Protein AF-A0AA47GUE9-F1 (afdb_monomer)

pLDDT: mean 75.95, std 19.37, range [30.67, 97.81]

Foldseek 3Di:
DFKKKKQWFPAPADPDDQDDVVNVQVLCVVVVWAPWDDDDSRSIIITDDPDDPVVSQVSSQVSCCPVVVDRTGIAMDTLVRLVVVVVPQPCPVPDLQQKFKAFANAFDPDPQWDADPQWDWDGDGGMIIIGRNVGQQPDATQHDPVSGPDDPCPPGDPGSNRRCSRGPRPSPSVVVSVD

Solvent-accessible surface area (backbone atoms only — not comparable to full-atom values): 10768 Å² total; per-residue (Å²): 115,47,50,36,35,39,39,34,41,56,42,64,33,95,82,52,73,82,72,50,57,65,60,55,46,53,52,40,46,75,72,68,40,37,82,68,44,68,48,79,77,52,55,30,35,36,31,33,39,82,69,54,71,69,58,52,39,50,53,51,36,50,49,32,33,75,78,67,73,42,82,50,60,60,32,73,37,40,56,68,54,52,48,48,55,60,76,65,43,90,60,76,89,50,66,65,90,29,50,42,48,46,80,47,87,54,70,70,83,74,87,66,77,74,69,53,100,51,34,50,71,47,79,56,63,36,35,37,41,36,39,24,78,74,32,62,75,68,42,81,78,72,78,61,72,83,82,51,90,74,89,85,61,85,75,67,84,89,56,47,83,77,58,63,66,37,53,63,56,64,83,54,58,67,65,67,69,74,109

Sequence (179 aa):
MTRYIALLRAVNVGGTGKLSMKTLSDLCIELGLENVRTYIQSGNIVFDSNLAETAIRRALEEALADKLEIKTEVVLRTAKELKAVLDANPFSTSKLSGVGVFFQTSPINDRLFHPSSTEEIRMGEREVYIHFKAGMASSKLKLPTRMWNHAQYEHGFKSCKHGWGILNLVLFPQRLLSW

Radius of gyration: 16.13 Å; Cα contacts (8 Å, |Δi|>4): 267; chains: 1; bounding box: 35×37×43 Å

Mean predicte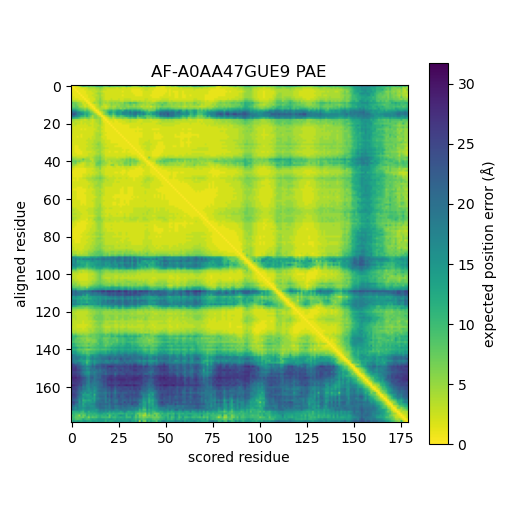d aligned error: 8.71 Å

Structure (mmCIF, N/CA/C/O backbone):
data_AF-A0AA47GUE9-F1
#
_entry.id   AF-A0AA47GUE9-F1
#
loop_
_atom_site.group_PDB
_atom_site.id
_atom_site.type_symbol
_atom_site.label_atom_id
_atom_site.label_alt_id
_atom_site.label_comp_id
_atom_site.label_asym_id
_atom_site.label_entity_id
_atom_site.label_seq_id
_atom_site.pdbx_PDB_ins_code
_atom_site.Cartn_x
_atom_site.Cartn_y
_atom_site.Cartn_z
_atom_site.occupancy
_atom_site.B_iso_or_equiv
_atom_site.auth_seq_id
_atom_site.auth_comp_id
_atom_site.auth_asym_id
_atom_site.auth_atom_id
_atom_site.pdbx_PDB_model_num
ATOM 1 N N . MET A 1 1 ? -14.185 -12.193 7.679 1.00 86.81 1 MET A N 1
ATOM 2 C CA . MET A 1 1 ? -13.182 -11.113 7.665 1.00 86.81 1 MET A CA 1
ATOM 3 C C . MET A 1 1 ? -12.319 -11.229 6.435 1.00 86.81 1 MET A C 1
ATOM 5 O O . MET A 1 1 ? -11.954 -12.334 6.050 1.00 86.81 1 MET A O 1
ATOM 9 N N . THR A 1 2 ? -12.034 -10.093 5.816 1.00 96.56 2 THR A N 1
ATOM 10 C CA . THR A 1 2 ? -11.166 -9.992 4.647 1.00 96.56 2 THR A CA 1
ATOM 11 C C . THR A 1 2 ? -9.776 -9.583 5.109 1.00 96.56 2 THR A C 1
ATOM 13 O O . THR A 1 2 ? -9.645 -8.647 5.898 1.00 96.56 2 THR A O 1
ATOM 16 N N . ARG A 1 3 ? -8.746 -10.267 4.601 1.00 96.44 3 ARG A N 1
ATOM 17 C CA . ARG A 1 3 ? -7.354 -9.868 4.807 1.00 96.44 3 ARG A CA 1
ATOM 18 C C . ARG A 1 3 ? -6.974 -8.766 3.837 1.00 96.44 3 ARG A C 1
ATOM 20 O O . ARG A 1 3 ? -7.013 -8.980 2.620 1.00 96.44 3 ARG A O 1
ATOM 27 N N . TYR A 1 4 ? -6.573 -7.628 4.380 1.00 96.31 4 TYR A N 1
ATOM 28 C CA . TYR A 1 4 ? -6.136 -6.459 3.637 1.00 96.31 4 TYR A CA 1
ATOM 29 C C . TYR A 1 4 ? -4.646 -6.202 3.824 1.00 96.31 4 TYR A C 1
ATOM 31 O O . TYR A 1 4 ? -4.043 -6.527 4.846 1.00 96.31 4 TYR A O 1
ATOM 39 N N . ILE A 1 5 ? -4.077 -5.577 2.803 1.00 94.06 5 ILE A N 1
ATOM 40 C CA . ILE A 1 5 ? -2.751 -4.999 2.778 1.00 94.06 5 ILE A CA 1
ATOM 41 C C . ILE A 1 5 ? -2.936 -3.502 2.528 1.00 94.06 5 ILE A C 1
ATOM 43 O O . ILE A 1 5 ? -3.412 -3.115 1.458 1.00 94.06 5 ILE A O 1
ATOM 47 N N . ALA A 1 6 ? -2.571 -2.673 3.504 1.00 93.06 6 ALA A N 1
ATOM 48 C CA . ALA A 1 6 ? -2.453 -1.227 3.345 1.00 93.06 6 ALA A CA 1
ATOM 49 C C . ALA A 1 6 ? -1.023 -0.858 2.963 1.00 93.06 6 ALA A C 1
ATOM 51 O O . ALA A 1 6 ? -0.061 -1.263 3.618 1.00 93.06 6 ALA A O 1
ATOM 52 N N . LEU A 1 7 ? -0.908 -0.074 1.900 1.00 88.75 7 LEU A N 1
ATOM 53 C CA . LEU A 1 7 ? 0.339 0.400 1.328 1.00 88.75 7 LEU A CA 1
ATOM 54 C C . LEU A 1 7 ? 0.358 1.933 1.431 1.00 88.75 7 LEU A C 1
ATOM 56 O O . LEU A 1 7 ? -0.239 2.625 0.597 1.00 88.75 7 LEU A O 1
ATOM 60 N N . LEU A 1 8 ? 1.000 2.467 2.471 1.00 86.31 8 LEU A N 1
ATOM 61 C CA . LEU A 1 8 ? 1.106 3.912 2.696 1.00 86.31 8 LEU A CA 1
ATOM 62 C C . LEU A 1 8 ? 2.136 4.518 1.736 1.00 86.31 8 LEU A C 1
ATOM 64 O O . LEU A 1 8 ? 3.266 4.040 1.642 1.00 86.31 8 LEU A O 1
ATOM 68 N N . ARG A 1 9 ? 1.779 5.592 1.029 1.00 78.88 9 ARG A N 1
ATOM 69 C CA . ARG A 1 9 ? 2.734 6.266 0.136 1.00 78.88 9 ARG A CA 1
ATOM 70 C C . ARG A 1 9 ? 3.720 7.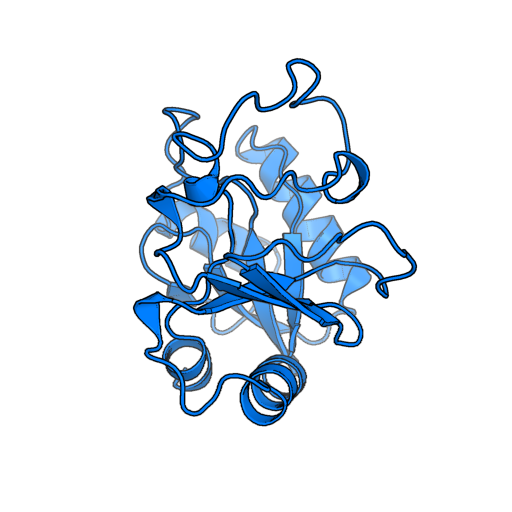141 0.910 1.00 78.88 9 ARG A C 1
ATOM 72 O O . ARG A 1 9 ? 3.364 7.755 1.907 1.00 78.88 9 ARG A O 1
ATOM 79 N N . ALA A 1 10 ? 4.946 7.266 0.403 1.00 72.88 10 ALA A N 1
ATOM 80 C CA . ALA A 1 10 ? 5.907 8.285 0.854 1.00 72.88 10 ALA A CA 1
ATOM 81 C C . ALA A 1 10 ? 6.192 8.322 2.373 1.00 72.88 10 ALA A C 1
ATOM 83 O O . ALA A 1 10 ? 6.506 9.380 2.912 1.00 72.88 10 ALA A O 1
ATOM 84 N N . VAL A 1 11 ? 6.095 7.198 3.085 1.00 73.06 11 VAL A N 1
ATOM 85 C CA . VAL A 1 11 ? 6.398 7.155 4.523 1.00 73.06 11 VAL A CA 1
ATOM 86 C C . VAL A 1 11 ? 7.876 6.838 4.744 1.00 73.06 11 VAL A C 1
ATOM 88 O O . VAL A 1 11 ? 8.422 5.956 4.088 1.00 73.06 11 VAL A O 1
ATOM 91 N N . ASN A 1 12 ? 8.511 7.515 5.710 1.00 73.94 12 ASN A N 1
ATOM 92 C CA . ASN A 1 12 ? 9.916 7.309 6.098 1.00 73.94 12 ASN A CA 1
ATOM 93 C C . ASN A 1 12 ? 10.933 7.549 4.962 1.00 73.94 12 ASN A C 1
ATOM 95 O O . ASN A 1 12 ? 11.973 6.893 4.891 1.00 73.94 12 ASN A O 1
ATOM 99 N N . VAL A 1 13 ? 10.652 8.509 4.077 1.00 69.00 13 VAL A N 1
ATOM 100 C CA . VAL A 1 13 ? 11.508 8.873 2.934 1.00 69.00 13 VAL A CA 1
ATOM 101 C C . VAL A 1 13 ? 11.952 10.326 3.051 1.00 69.00 13 VAL A C 1
ATOM 103 O O . VAL A 1 13 ? 11.220 11.162 3.558 1.00 69.00 13 VAL A O 1
ATOM 106 N N . GLY A 1 14 ? 13.161 10.660 2.599 1.00 61.03 14 GLY A N 1
ATOM 107 C CA . GLY A 1 14 ? 13.572 12.063 2.431 1.00 61.03 14 GLY A CA 1
ATOM 108 C C . GLY A 1 14 ? 13.607 12.940 3.695 1.00 61.03 14 GLY A C 1
ATOM 109 O O . GLY A 1 14 ? 13.627 14.157 3.565 1.00 61.03 14 GLY A O 1
ATOM 110 N N . GLY A 1 15 ? 13.621 12.363 4.901 1.00 57.56 15 GLY A N 1
ATOM 111 C CA . GLY A 1 15 ? 13.705 13.125 6.155 1.00 57.56 15 GLY A CA 1
ATOM 112 C C . GLY A 1 15 ? 12.388 13.746 6.634 1.00 57.56 15 GLY A C 1
ATOM 113 O O . GLY A 1 15 ? 12.390 14.423 7.660 1.00 57.56 15 GLY A O 1
ATOM 114 N N . THR A 1 16 ? 11.260 13.495 5.959 1.00 55.06 16 THR A N 1
ATOM 115 C CA . THR A 1 16 ? 9.935 13.716 6.559 1.00 55.06 16 THR A CA 1
ATOM 116 C C . THR A 1 16 ? 9.792 12.797 7.772 1.00 55.06 16 THR A C 1
ATOM 118 O O . THR A 1 16 ? 10.271 11.664 7.720 1.00 55.06 16 THR A O 1
ATOM 121 N N . GLY A 1 17 ? 9.200 13.297 8.860 1.00 62.84 17 GLY A N 1
ATOM 122 C CA . GLY A 1 17 ? 9.194 12.690 10.198 1.00 62.84 17 GLY A CA 1
ATOM 123 C C . GLY A 1 17 ? 9.094 11.158 10.256 1.00 62.84 17 GLY A C 1
ATOM 124 O O . GLY A 1 17 ? 8.444 10.505 9.441 1.00 62.84 17 GLY A O 1
ATOM 125 N N . LYS A 1 18 ? 9.767 10.568 11.249 1.00 74.75 18 LYS A N 1
ATOM 126 C CA . LYS A 1 18 ? 9.893 9.113 11.384 1.00 74.75 18 LYS A CA 1
ATOM 127 C C . LYS A 1 18 ? 8.601 8.501 11.932 1.00 74.75 18 LYS A C 1
ATOM 129 O O . LYS A 1 18 ? 8.328 8.607 13.126 1.00 74.75 18 LYS A O 1
ATOM 134 N N . LEU A 1 19 ? 7.859 7.782 11.091 1.00 85.56 19 LEU A N 1
ATOM 135 C CA . LEU A 1 19 ? 6.756 6.930 11.526 1.00 85.56 19 LEU A CA 1
ATOM 136 C C . LEU A 1 19 ? 7.310 5.626 12.099 1.00 85.56 19 LEU A C 1
ATOM 138 O O . LEU A 1 19 ? 7.869 4.789 11.379 1.00 85.56 19 LEU A O 1
ATOM 142 N N . SER A 1 20 ? 7.132 5.437 13.405 1.00 90.38 20 SER A N 1
ATOM 143 C CA . SER A 1 20 ? 7.443 4.166 14.049 1.00 90.38 20 SER A CA 1
ATO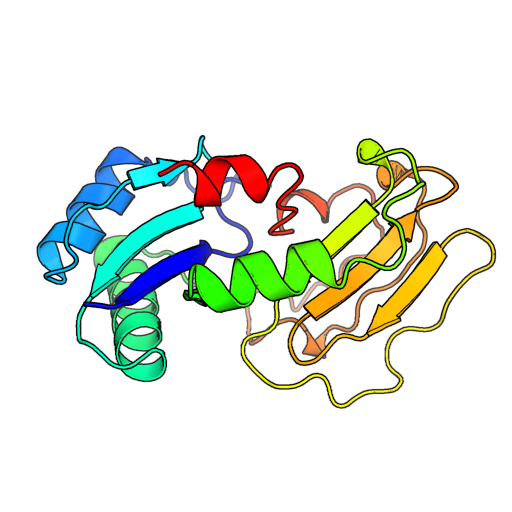M 144 C C . SER A 1 20 ? 6.388 3.115 13.682 1.00 90.38 20 SER A C 1
ATOM 146 O O . SER A 1 20 ? 5.188 3.387 13.680 1.00 90.38 20 SER A O 1
ATOM 148 N N . MET A 1 21 ? 6.825 1.890 13.387 1.00 89.44 21 MET A N 1
ATOM 149 C CA . MET A 1 21 ? 5.904 0.798 13.052 1.00 89.44 21 MET A CA 1
ATOM 150 C C . MET A 1 21 ? 5.059 0.353 14.245 1.00 89.44 21 MET A C 1
ATOM 152 O O . MET A 1 21 ? 3.936 -0.098 14.054 1.00 89.44 21 MET A O 1
ATOM 156 N N . LYS A 1 22 ? 5.563 0.536 15.474 1.00 93.06 22 LYS A N 1
ATOM 157 C CA . LYS A 1 22 ? 4.771 0.310 16.684 1.00 93.06 22 LYS A CA 1
ATOM 158 C C . LYS A 1 22 ? 3.596 1.286 16.738 1.00 93.06 22 LYS A C 1
ATOM 160 O O . LYS A 1 22 ? 2.465 0.848 16.860 1.00 93.06 22 LYS A O 1
ATOM 165 N N . THR A 1 23 ? 3.863 2.580 16.557 1.00 93.75 23 THR A N 1
ATOM 166 C CA . THR A 1 23 ? 2.827 3.624 16.517 1.00 93.75 23 THR A CA 1
ATOM 167 C C . THR A 1 23 ? 1.798 3.343 15.425 1.00 93.75 23 THR A C 1
ATOM 169 O O . THR A 1 23 ? 0.604 3.450 15.668 1.00 93.75 23 THR A O 1
ATOM 172 N N . LEU A 1 24 ? 2.251 2.931 14.237 1.00 93.81 24 LEU A N 1
ATOM 173 C CA . LEU A 1 24 ? 1.356 2.558 13.142 1.00 93.81 24 LEU A CA 1
ATOM 174 C C . LEU A 1 24 ? 0.491 1.332 13.480 1.00 93.81 24 LEU A C 1
ATOM 176 O O . LEU A 1 24 ? -0.694 1.304 13.155 1.00 93.81 24 LEU A O 1
ATOM 180 N N . SER A 1 25 ? 1.070 0.328 14.140 1.00 94.94 25 SER A N 1
ATOM 181 C CA . SER A 1 25 ? 0.339 -0.859 14.587 1.00 94.94 25 SER A CA 1
ATOM 182 C C . SER A 1 25 ? -0.691 -0.521 15.665 1.00 94.94 25 SER A C 1
ATOM 184 O O . SER A 1 25 ? -1.829 -0.970 15.568 1.00 94.94 25 SER A O 1
ATOM 186 N N . ASP A 1 26 ? -0.307 0.280 16.662 1.00 96.31 26 ASP A N 1
ATOM 187 C CA . ASP A 1 26 ? -1.187 0.720 17.749 1.00 96.31 26 ASP A CA 1
ATOM 188 C C . ASP A 1 26 ? -2.381 1.507 17.177 1.00 96.31 26 ASP A C 1
ATOM 190 O O . ASP A 1 26 ? -3.528 1.210 17.501 1.00 96.31 26 ASP A O 1
ATOM 194 N N . LEU A 1 27 ? -2.124 2.416 16.225 1.00 96.38 27 LEU A N 1
ATOM 195 C CA . LEU A 1 27 ? -3.158 3.163 15.503 1.00 96.38 27 LEU A CA 1
ATOM 196 C C . LEU A 1 27 ? -4.174 2.238 14.816 1.00 96.38 27 LEU A C 1
ATOM 198 O O . LEU A 1 27 ? -5.377 2.470 14.890 1.00 96.38 27 LEU A O 1
ATOM 202 N N . CYS A 1 28 ? -3.705 1.180 14.150 1.00 96.38 28 CYS A N 1
ATOM 203 C CA . CYS A 1 28 ? -4.583 0.221 13.480 1.00 96.38 28 CYS A CA 1
ATOM 204 C C . CYS A 1 28 ? -5.451 -0.561 14.476 1.00 96.38 28 CYS A C 1
ATOM 206 O O . CYS A 1 28 ? -6.629 -0.788 14.210 1.00 96.38 28 CYS A O 1
ATOM 208 N N . ILE A 1 29 ? -4.885 -0.944 15.624 1.00 96.50 29 ILE A N 1
ATOM 209 C CA . ILE A 1 29 ? -5.618 -1.641 16.690 1.00 96.50 29 ILE A CA 1
ATOM 210 C C . ILE A 1 29 ? -6.696 -0.723 17.284 1.00 96.50 29 ILE A C 1
ATOM 212 O O . ILE A 1 29 ? -7.828 -1.158 17.477 1.00 96.50 29 ILE A O 1
ATOM 216 N N . GLU A 1 30 ? -6.387 0.559 17.508 1.00 96.81 30 GLU A N 1
ATOM 217 C CA . GLU A 1 30 ? -7.361 1.560 17.973 1.00 96.81 30 GLU A CA 1
ATOM 218 C C . GLU A 1 30 ? -8.529 1.757 16.996 1.00 96.81 30 GLU A C 1
ATOM 220 O O . GLU A 1 30 ? -9.650 2.031 17.419 1.00 96.81 30 GLU A O 1
ATOM 225 N N . LEU A 1 31 ? -8.285 1.590 15.693 1.00 96.06 31 LEU A N 1
ATOM 226 C CA . LEU A 1 31 ? -9.319 1.621 14.654 1.00 96.06 31 LEU A CA 1
ATOM 227 C C . LEU A 1 31 ? -10.149 0.325 14.580 1.00 96.06 31 LEU A C 1
ATOM 229 O O . LEU A 1 31 ? -11.025 0.208 13.721 1.00 96.06 31 LEU A O 1
ATOM 233 N N . GLY A 1 32 ? -9.887 -0.652 15.454 1.00 96.69 32 GLY A N 1
ATOM 234 C CA . GLY A 1 32 ? -10.584 -1.938 15.480 1.00 96.69 32 GLY A CA 1
ATOM 235 C C . GLY A 1 32 ? -10.147 -2.897 14.373 1.00 96.69 32 GLY A C 1
ATOM 236 O O . GLY A 1 32 ? -10.905 -3.797 14.013 1.00 96.69 32 GLY A O 1
ATOM 237 N N . LEU A 1 33 ? -8.956 -2.701 13.794 1.00 97.25 33 LEU A N 1
ATOM 238 C CA . LEU A 1 33 ? -8.373 -3.653 12.849 1.00 97.25 33 LEU A CA 1
ATOM 239 C C . LEU A 1 33 ? -7.733 -4.814 13.617 1.00 97.25 33 LEU A C 1
ATOM 241 O O . LEU A 1 33 ? -7.063 -4.613 14.631 1.00 97.25 33 LEU A O 1
ATOM 245 N N . GLU A 1 34 ? -7.907 -6.034 13.118 1.00 97.25 34 GLU A N 1
ATOM 246 C CA . GLU A 1 34 ? -7.444 -7.247 13.797 1.00 97.25 34 GLU A CA 1
ATOM 247 C C . GLU A 1 34 ? -6.213 -7.842 13.107 1.00 97.25 34 GLU A C 1
ATOM 249 O O . GLU A 1 34 ? -5.931 -7.557 11.943 1.00 97.25 34 GLU A O 1
ATOM 254 N N . ASN A 1 35 ? -5.462 -8.689 13.819 1.00 95.88 35 ASN A N 1
ATOM 255 C CA . ASN A 1 35 ? -4.284 -9.395 13.291 1.00 95.88 35 ASN A CA 1
ATOM 256 C C . ASN A 1 35 ? -3.253 -8.477 12.600 1.00 95.88 35 ASN A C 1
ATOM 258 O O . ASN A 1 35 ? -2.611 -8.867 11.623 1.00 95.88 35 ASN A O 1
ATOM 262 N N . VAL A 1 36 ? -3.089 -7.258 13.123 1.00 96.00 36 VAL A N 1
ATOM 263 C CA . VAL A 1 36 ? -2.229 -6.219 12.549 1.00 96.00 36 VAL A CA 1
ATOM 264 C C . VAL A 1 36 ? -0.760 -6.648 12.556 1.00 96.00 36 VAL A C 1
ATOM 266 O O . VAL A 1 36 ? -0.201 -7.029 13.586 1.00 96.00 36 VAL A O 1
ATOM 269 N N . ARG A 1 37 ? -0.108 -6.543 11.395 1.00 91.94 37 ARG A N 1
ATOM 270 C CA . ARG A 1 37 ? 1.329 -6.767 11.200 1.00 91.94 37 ARG A CA 1
ATOM 271 C C . ARG A 1 37 ? 1.906 -5.711 10.275 1.00 91.94 37 ARG A C 1
ATOM 273 O O . ARG A 1 37 ? 1.399 -5.492 9.183 1.00 91.94 37 ARG A O 1
ATOM 280 N N . THR A 1 38 ? 3.017 -5.104 10.665 1.00 89.19 38 THR A N 1
ATOM 281 C CA . THR A 1 38 ? 3.748 -4.151 9.819 1.00 89.19 38 THR A CA 1
ATOM 282 C C . THR A 1 38 ? 4.924 -4.819 9.117 1.00 89.19 38 THR A C 1
ATOM 284 O O . THR A 1 38 ? 5.625 -5.641 9.713 1.00 89.19 38 THR A O 1
ATOM 287 N N . TYR A 1 39 ? 5.200 -4.427 7.877 1.00 80.88 39 TYR A N 1
ATOM 288 C CA . TYR A 1 39 ? 6.338 -4.921 7.109 1.00 80.88 39 TYR A CA 1
ATOM 289 C C . TYR A 1 39 ? 7.468 -3.884 7.042 1.00 80.88 39 TYR A C 1
ATOM 291 O O . TYR A 1 39 ? 7.331 -2.819 6.428 1.00 80.88 39 TYR A O 1
ATOM 299 N N . ILE A 1 40 ? 8.615 -4.237 7.640 1.00 78.25 40 ILE A N 1
ATOM 300 C CA . ILE A 1 40 ? 9.845 -3.422 7.731 1.00 78.25 40 ILE A CA 1
ATOM 301 C C . ILE A 1 40 ? 9.544 -1.968 8.148 1.00 78.25 40 ILE A C 1
ATOM 303 O O . ILE A 1 40 ? 8.587 -1.748 8.869 1.00 78.25 40 ILE A O 1
ATOM 307 N N . GLN A 1 41 ? 10.334 -0.967 7.744 1.00 75.88 41 GLN A N 1
ATOM 308 C CA . GLN A 1 41 ? 10.034 0.457 8.000 1.00 75.88 41 GLN A CA 1
ATOM 309 C C . GLN A 1 41 ? 9.317 1.138 6.822 1.00 75.88 41 GLN A C 1
ATOM 311 O O . GLN A 1 41 ? 9.400 2.352 6.660 1.00 75.88 41 GLN A O 1
ATOM 316 N N . SER A 1 42 ? 8.636 0.349 5.989 1.00 69.81 42 SER A N 1
ATOM 317 C CA . SER A 1 42 ? 8.073 0.802 4.710 1.00 69.81 42 SER A CA 1
ATOM 318 C C . SER A 1 42 ? 6.658 1.373 4.808 1.00 69.81 42 SER A C 1
ATOM 320 O O . SER A 1 42 ? 6.133 1.835 3.807 1.00 69.81 42 SER A O 1
ATOM 322 N N . GLY A 1 43 ? 6.026 1.316 5.985 1.00 78.00 43 GLY A N 1
ATOM 323 C CA . GLY A 1 43 ? 4.632 1.739 6.151 1.00 78.00 43 GLY A CA 1
ATOM 324 C C . GLY A 1 43 ? 3.607 0.755 5.575 1.00 78.00 43 GLY A C 1
ATOM 325 O O . GLY A 1 43 ? 2.437 1.095 5.480 1.00 78.00 43 GLY A O 1
ATOM 326 N N . ASN A 1 44 ? 4.017 -0.462 5.211 1.00 87.19 44 ASN A N 1
ATOM 327 C CA . ASN A 1 44 ? 3.109 -1.506 4.736 1.00 87.19 44 ASN A CA 1
ATOM 328 C C . ASN A 1 44 ? 2.510 -2.284 5.914 1.00 87.19 44 ASN A C 1
ATOM 330 O O . ASN A 1 44 ? 3.243 -2.685 6.823 1.00 87.19 44 ASN A O 1
ATOM 334 N N . ILE A 1 45 ? 1.203 -2.535 5.877 1.00 91.69 45 ILE A N 1
ATOM 335 C CA . ILE A 1 45 ? 0.444 -3.150 6.974 1.00 91.69 45 ILE A CA 1
ATOM 336 C C . ILE A 1 45 ? -0.416 -4.281 6.420 1.00 91.69 45 ILE A C 1
ATOM 338 O O . ILE A 1 45 ? -1.079 -4.103 5.405 1.00 91.69 45 ILE A O 1
ATOM 342 N N . VAL A 1 46 ? -0.434 -5.421 7.101 1.00 93.94 46 VAL A N 1
ATOM 343 C CA . VAL A 1 46 ? -1.367 -6.530 6.880 1.00 93.94 46 VAL A CA 1
ATOM 344 C C . VAL A 1 46 ? -2.303 -6.599 8.080 1.00 93.94 46 VAL A C 1
ATOM 346 O O . VAL A 1 46 ? -1.834 -6.511 9.212 1.00 93.94 46 VAL A O 1
ATOM 349 N N . PHE A 1 47 ? -3.605 -6.722 7.853 1.00 96.56 47 PHE A N 1
ATOM 350 C CA . PHE A 1 47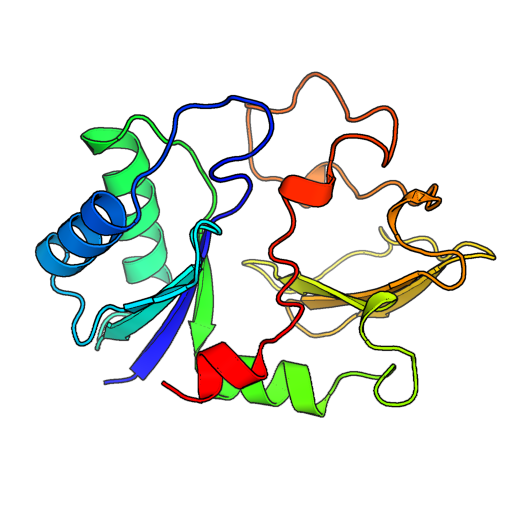 ? -4.612 -6.829 8.914 1.00 96.56 47 PHE A CA 1
ATOM 351 C C . PHE A 1 47 ? -5.891 -7.476 8.378 1.00 96.56 47 PHE A C 1
ATOM 353 O O . PHE A 1 47 ? -6.104 -7.561 7.165 1.00 96.56 47 PHE A O 1
ATOM 360 N N . ASP A 1 48 ? -6.764 -7.891 9.286 1.00 97.81 48 ASP A N 1
ATOM 361 C CA . ASP A 1 48 ? -8.077 -8.439 8.980 1.00 97.81 48 ASP A CA 1
ATOM 362 C C . ASP A 1 48 ? -9.169 -7.420 9.352 1.00 97.81 48 ASP A C 1
ATOM 364 O O . ASP A 1 48 ? -9.099 -6.748 10.382 1.00 97.81 48 ASP A O 1
ATOM 368 N N . SER A 1 49 ? -10.193 -7.278 8.503 1.00 97.44 49 SER A N 1
ATOM 369 C CA . SER A 1 49 ? -11.343 -6.402 8.774 1.00 97.44 49 SER A CA 1
ATOM 370 C C . SER A 1 49 ? -12.624 -6.898 8.093 1.00 97.44 49 SER A C 1
ATOM 372 O O . SER A 1 49 ? -12.578 -7.570 7.059 1.00 97.44 49 SER A O 1
ATOM 374 N N . ASN A 1 50 ? -13.785 -6.565 8.664 1.00 96.19 50 ASN A N 1
ATOM 375 C CA . ASN A 1 50 ? -15.100 -6.721 8.019 1.00 96.19 50 ASN A CA 1
ATOM 376 C C . ASN A 1 50 ? -15.597 -5.421 7.362 1.00 96.19 50 ASN A C 1
ATOM 378 O O . ASN A 1 50 ? -16.667 -5.410 6.756 1.00 96.19 50 ASN A O 1
ATOM 382 N N . LEU A 1 51 ? -14.847 -4.325 7.494 1.00 96.31 51 LEU A N 1
ATOM 383 C CA . LEU A 1 51 ? -15.211 -3.039 6.916 1.00 96.31 51 LEU A CA 1
ATOM 384 C C . LEU A 1 51 ? -14.969 -3.027 5.398 1.00 96.31 51 LEU A C 1
ATOM 386 O O . LEU A 1 51 ? -14.156 -3.782 4.854 1.00 96.31 51 LEU A O 1
ATOM 390 N N . ALA A 1 52 ? -15.682 -2.136 4.710 1.00 95.88 52 ALA A N 1
ATOM 391 C CA . ALA A 1 52 ? -15.465 -1.880 3.291 1.00 95.88 52 ALA A CA 1
ATOM 392 C C . ALA A 1 52 ? -14.117 -1.175 3.056 1.00 95.88 52 ALA A C 1
ATOM 394 O O . ALA A 1 52 ? -13.717 -0.329 3.858 1.00 95.88 52 ALA A O 1
ATOM 395 N N . GLU A 1 53 ? -13.465 -1.457 1.921 1.00 94.56 53 GLU A N 1
ATOM 396 C CA . GLU A 1 53 ? -12.181 -0.851 1.517 1.00 94.56 53 GLU A CA 1
ATOM 397 C C . GLU A 1 53 ? -12.192 0.682 1.673 1.00 94.56 53 GLU A C 1
ATOM 399 O O . GLU A 1 53 ? -11.282 1.268 2.255 1.00 94.56 53 GLU A O 1
ATOM 404 N N . THR A 1 54 ? -13.263 1.339 1.222 1.00 94.69 54 THR A N 1
AT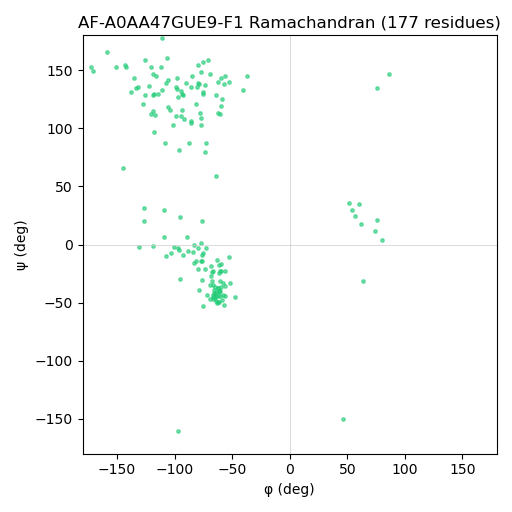OM 405 C CA . THR A 1 54 ? -13.408 2.800 1.288 1.00 94.69 54 THR A CA 1
ATOM 406 C C . THR A 1 54 ? -13.475 3.335 2.716 1.00 94.69 54 THR A C 1
ATOM 408 O O . THR A 1 54 ? -12.916 4.398 2.985 1.00 94.69 54 THR A O 1
ATOM 411 N N . ALA A 1 55 ? -14.123 2.607 3.629 1.00 96.56 55 ALA A N 1
ATOM 412 C CA . ALA A 1 55 ? -14.223 2.978 5.036 1.00 96.56 55 ALA A CA 1
ATOM 413 C C . ALA A 1 55 ? -12.879 2.803 5.752 1.00 96.56 55 ALA A C 1
ATOM 415 O O . ALA A 1 55 ? -12.460 3.698 6.480 1.00 96.56 55 ALA A O 1
ATOM 416 N N . ILE A 1 56 ? -12.182 1.692 5.487 1.00 97.12 56 ILE A N 1
ATOM 417 C CA . ILE A 1 56 ? -10.853 1.412 6.048 1.00 97.12 56 ILE A CA 1
ATOM 418 C C . ILE A 1 56 ? -9.852 2.477 5.602 1.00 97.12 56 ILE A C 1
ATOM 420 O O . ILE A 1 56 ? -9.147 3.042 6.434 1.00 97.12 56 ILE A O 1
ATOM 424 N N . ARG A 1 57 ? -9.805 2.770 4.295 1.00 95.31 57 ARG A N 1
ATOM 425 C CA . ARG A 1 57 ? -8.902 3.784 3.742 1.00 95.31 57 ARG A CA 1
ATOM 426 C C . ARG A 1 57 ? -9.136 5.137 4.401 1.00 95.31 57 ARG A C 1
ATOM 428 O O . ARG A 1 57 ? -8.187 5.719 4.905 1.00 95.31 57 ARG A O 1
ATOM 435 N N . ARG A 1 58 ? -10.393 5.598 4.430 1.00 95.75 58 ARG A N 1
ATOM 436 C CA . ARG A 1 58 ? -10.741 6.896 5.016 1.00 95.75 58 ARG A CA 1
ATOM 437 C C . ARG A 1 58 ? -10.332 6.967 6.488 1.00 95.75 58 ARG A C 1
ATOM 439 O O . ARG A 1 58 ? -9.669 7.916 6.875 1.00 95.75 58 ARG A O 1
ATOM 446 N N . ALA A 1 59 ? -10.660 5.940 7.273 1.00 97.00 59 ALA A N 1
ATOM 447 C CA . ALA A 1 59 ? -10.317 5.895 8.691 1.00 97.00 59 ALA A CA 1
ATOM 448 C C . ALA A 1 59 ? -8.797 5.920 8.935 1.00 97.00 59 ALA A C 1
ATOM 450 O O . ALA A 1 59 ? -8.337 6.606 9.843 1.00 97.00 59 ALA A O 1
ATOM 451 N N . LEU A 1 60 ? -8.010 5.203 8.124 1.00 96.06 60 LEU A N 1
ATOM 452 C CA . LEU A 1 60 ? -6.548 5.237 8.217 1.00 96.06 60 LEU A CA 1
ATOM 453 C C . LEU A 1 60 ? -5.987 6.608 7.829 1.00 96.06 60 LEU A C 1
ATOM 455 O O . LEU A 1 60 ? -5.154 7.135 8.556 1.00 96.06 60 LEU A O 1
ATOM 459 N N . GLU A 1 61 ? -6.432 7.190 6.715 1.00 94.25 61 GLU A N 1
ATOM 460 C CA . GLU A 1 61 ? -5.965 8.505 6.250 1.00 94.25 61 GLU A CA 1
ATOM 461 C C . GLU A 1 61 ? -6.296 9.620 7.256 1.00 94.25 61 GLU A C 1
ATOM 463 O O . GLU A 1 61 ? -5.422 10.423 7.581 1.00 94.25 61 GLU A O 1
ATOM 468 N N . GLU A 1 62 ? -7.516 9.628 7.805 1.00 95.81 62 GLU A N 1
ATOM 469 C CA . GLU A 1 62 ? -7.942 10.562 8.858 1.00 95.81 62 GLU A CA 1
ATOM 470 C C . GLU A 1 62 ? -7.107 10.374 10.131 1.00 95.81 62 GLU A C 1
ATOM 472 O O . GLU A 1 62 ? -6.525 11.328 10.643 1.00 95.81 62 GLU A O 1
ATOM 477 N N . ALA A 1 63 ? -6.948 9.138 10.611 1.00 95.31 63 ALA A N 1
ATOM 478 C CA . ALA A 1 63 ? -6.206 8.877 11.840 1.00 95.31 63 ALA A CA 1
ATOM 479 C C . ALA A 1 63 ? -4.701 9.188 11.711 1.00 95.31 63 ALA A C 1
ATOM 481 O O . ALA A 1 63 ? -4.089 9.668 12.666 1.00 95.31 63 ALA A O 1
ATOM 482 N N . LEU A 1 64 ? -4.101 8.948 10.539 1.00 92.62 64 LEU A N 1
ATOM 483 C CA . LEU A 1 64 ? -2.716 9.332 10.240 1.00 92.62 64 LEU A CA 1
ATOM 484 C C . LEU A 1 64 ? -2.547 10.857 10.237 1.00 92.62 64 LEU A C 1
ATOM 486 O O . LEU A 1 64 ? -1.568 11.360 10.794 1.00 92.62 64 LEU A O 1
ATOM 490 N N . ALA A 1 65 ? -3.498 11.586 9.649 1.00 92.06 65 ALA A N 1
ATOM 491 C CA . ALA A 1 65 ? -3.463 13.041 9.604 1.00 92.06 65 ALA A CA 1
ATOM 492 C C . ALA A 1 65 ? -3.676 13.663 10.992 1.00 92.06 65 ALA A C 1
ATOM 494 O O . ALA A 1 65 ? -2.901 14.531 11.386 1.00 92.06 65 ALA A O 1
ATOM 495 N N . ASP A 1 66 ? -4.673 13.193 11.740 1.00 93.50 66 ASP A N 1
ATOM 496 C CA . ASP A 1 66 ? -5.101 13.822 12.993 1.00 93.50 66 ASP A CA 1
ATOM 497 C C . ASP A 1 66 ? -4.188 13.479 14.172 1.00 93.50 66 ASP A C 1
ATOM 499 O O . ASP A 1 66 ? -3.913 14.332 15.014 1.00 93.50 66 ASP A O 1
ATOM 503 N N . LYS A 1 67 ? -3.715 12.229 14.258 1.00 92.75 67 LYS A N 1
ATOM 504 C CA . LYS A 1 67 ? -2.931 11.765 15.417 1.00 92.75 67 LYS A CA 1
ATOM 505 C C . LYS A 1 67 ? -1.430 11.860 15.200 1.00 92.75 67 LYS A C 1
ATOM 507 O O . LYS A 1 67 ? -0.693 11.989 16.174 1.00 92.75 67 LYS A O 1
ATOM 512 N N . LEU A 1 68 ? -0.975 11.731 13.953 1.00 89.44 68 LEU A N 1
ATOM 513 C CA . LEU A 1 68 ? 0.451 11.650 13.624 1.00 89.44 68 LEU A CA 1
ATOM 514 C C . LEU A 1 68 ? 0.929 12.796 12.729 1.00 89.44 68 LEU A C 1
ATOM 516 O O . LEU A 1 68 ? 2.111 12.826 12.399 1.00 89.44 68 LEU A O 1
ATOM 520 N N . GLU A 1 69 ? 0.040 13.712 12.329 1.00 88.94 69 GLU A N 1
ATOM 521 C CA . GLU A 1 69 ? 0.332 14.814 11.399 1.00 88.94 69 GLU A CA 1
ATOM 522 C C . GLU A 1 69 ? 0.896 14.331 10.046 1.00 88.94 69 GLU A C 1
ATOM 524 O O . GLU A 1 69 ? 1.568 15.065 9.316 1.00 88.94 69 GLU A O 1
ATOM 529 N N . ILE A 1 70 ? 0.598 13.080 9.674 1.00 85.62 70 ILE A N 1
ATOM 530 C CA . ILE A 1 70 ? 1.046 12.457 8.428 1.00 85.62 70 ILE A CA 1
ATOM 531 C C . ILE A 1 70 ? -0.108 12.478 7.433 1.00 85.62 70 ILE A C 1
ATOM 533 O O . ILE A 1 70 ? -1.019 11.656 7.477 1.00 85.62 70 ILE A O 1
ATOM 537 N N . LYS A 1 71 ? -0.033 13.401 6.475 1.00 85.44 71 LYS A N 1
ATOM 538 C CA . LYS A 1 71 ? -0.929 13.421 5.315 1.00 85.44 71 LYS A CA 1
ATOM 539 C C . LYS A 1 71 ? -0.350 12.517 4.235 1.00 85.44 71 LYS A C 1
ATOM 541 O O . LYS A 1 71 ? 0.625 12.886 3.588 1.00 85.44 71 LYS A O 1
ATOM 546 N N . THR A 1 72 ? -0.921 11.330 4.062 1.00 83.62 72 THR A N 1
ATOM 547 C CA . THR A 1 72 ? -0.520 10.396 3.005 1.00 83.62 72 THR A CA 1
ATOM 548 C C . THR A 1 72 ? -1.715 9.642 2.434 1.00 83.62 72 THR A C 1
ATOM 550 O O . THR A 1 72 ? -2.716 9.462 3.119 1.00 83.62 72 THR A O 1
ATOM 553 N N . GLU A 1 73 ? -1.595 9.197 1.182 1.00 84.06 73 GLU A N 1
ATOM 554 C CA . GLU A 1 73 ? -2.569 8.311 0.546 1.00 84.06 73 GLU A CA 1
ATOM 555 C C . GLU A 1 73 ? -2.327 6.861 0.984 1.00 84.06 73 GLU A C 1
ATOM 557 O O . GLU A 1 73 ? -1.191 6.360 0.967 1.00 84.06 73 GLU A O 1
ATOM 562 N N . VAL A 1 74 ? -3.416 6.165 1.312 1.00 89.88 74 VAL A N 1
ATOM 563 C CA . VAL A 1 74 ? -3.410 4.740 1.643 1.00 89.88 74 VAL A CA 1
ATOM 564 C C . VAL A 1 74 ? -4.004 3.948 0.482 1.00 89.88 74 VAL A C 1
ATOM 566 O O . VAL A 1 74 ? -5.178 4.084 0.132 1.00 89.88 74 VAL A O 1
ATOM 569 N N . VAL A 1 75 ? -3.200 3.058 -0.104 1.00 90.31 75 VAL A N 1
ATOM 570 C CA . VAL A 1 75 ? -3.684 2.113 -1.117 1.00 90.31 75 VAL A CA 1
ATOM 571 C C . VAL A 1 75 ? -3.979 0.772 -0.460 1.00 90.31 75 VAL A C 1
ATOM 573 O O . VAL A 1 75 ? -3.108 0.203 0.191 1.00 90.31 75 VAL A O 1
ATOM 576 N N . LEU A 1 76 ? -5.186 0.247 -0.658 1.00 93.50 76 LEU A N 1
ATOM 577 C CA . LEU A 1 76 ? -5.590 -1.054 -0.131 1.00 93.50 76 LEU A CA 1
ATOM 578 C C . LEU A 1 76 ? -5.641 -2.114 -1.228 1.00 93.50 76 LEU A C 1
ATOM 580 O O . LEU A 1 76 ? -6.086 -1.856 -2.347 1.00 93.50 76 LEU A O 1
ATOM 584 N N . ARG A 1 77 ? -5.214 -3.328 -0.888 1.00 92.75 77 ARG A N 1
ATOM 585 C CA . ARG A 1 77 ? -5.495 -4.549 -1.650 1.00 92.75 77 ARG A CA 1
ATOM 586 C C . ARG A 1 77 ? -5.906 -5.649 -0.699 1.00 92.75 77 ARG A C 1
ATOM 588 O O . ARG A 1 77 ? -5.341 -5.772 0.382 1.00 92.75 77 ARG A O 1
ATOM 595 N N . THR A 1 78 ? -6.846 -6.486 -1.102 1.00 95.25 78 THR A N 1
ATOM 596 C CA . THR A 1 78 ? -7.055 -7.759 -0.412 1.00 95.25 78 THR A CA 1
ATOM 597 C C . THR A 1 78 ? -5.895 -8.713 -0.706 1.00 95.25 78 THR A C 1
ATOM 599 O O . THR A 1 78 ? -5.221 -8.594 -1.734 1.00 95.25 78 THR A O 1
ATOM 602 N N . ALA A 1 79 ? -5.684 -9.717 0.146 1.00 91.00 79 ALA A N 1
ATOM 603 C CA . ALA A 1 79 ? -4.708 -10.776 -0.132 1.00 91.00 79 ALA A CA 1
ATOM 604 C C . ALA A 1 79 ? -4.984 -11.485 -1.474 1.00 91.00 79 ALA A C 1
ATOM 606 O O . ALA A 1 79 ? -4.054 -11.817 -2.210 1.00 91.00 79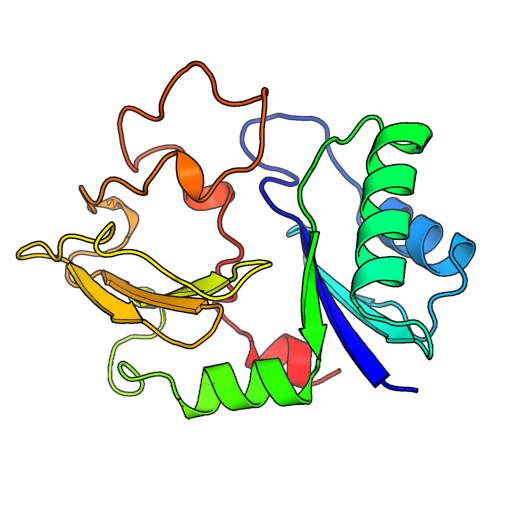 ALA A O 1
ATOM 607 N N . LYS A 1 80 ? -6.265 -11.656 -1.833 1.00 93.31 80 LYS A N 1
ATOM 608 C CA . LYS A 1 80 ? -6.680 -12.244 -3.114 1.00 93.31 80 LYS A CA 1
ATOM 609 C C . LYS A 1 80 ? -6.277 -11.366 -4.300 1.00 93.31 80 LYS A C 1
ATOM 611 O O . LYS A 1 80 ? -5.734 -11.878 -5.275 1.00 93.31 80 LYS A O 1
ATOM 616 N N . GLU A 1 81 ? -6.514 -10.061 -4.215 1.00 93.00 81 GLU A N 1
ATOM 617 C CA . GLU A 1 81 ? -6.130 -9.113 -5.268 1.00 93.00 81 GLU A CA 1
ATOM 618 C C . GLU A 1 81 ? -4.614 -9.010 -5.400 1.00 93.00 81 GLU A C 1
ATOM 620 O O . GLU A 1 81 ? -4.094 -9.056 -6.508 1.00 93.00 81 GLU A O 1
ATOM 625 N N . LEU A 1 82 ? -3.887 -8.934 -4.282 1.00 88.81 82 LEU A N 1
ATOM 626 C CA . LEU A 1 82 ? -2.427 -8.879 -4.315 1.00 88.81 82 LEU A CA 1
ATOM 627 C C . LEU A 1 82 ? -1.832 -10.150 -4.939 1.00 88.81 82 LEU A C 1
ATOM 629 O O . LEU A 1 82 ? -0.864 -10.071 -5.696 1.00 88.81 82 LEU A O 1
ATOM 633 N N . LYS A 1 83 ? -2.435 -11.317 -4.674 1.00 87.25 83 LYS A N 1
ATOM 634 C CA . LYS A 1 83 ? -2.077 -12.563 -5.356 1.00 87.25 83 LYS A CA 1
ATOM 635 C C . LYS A 1 83 ? -2.373 -12.503 -6.858 1.00 87.25 83 LYS A C 1
ATOM 637 O O . LYS A 1 83 ? -1.512 -12.887 -7.641 1.00 87.25 83 LYS A O 1
ATOM 642 N N . ALA A 1 84 ? -3.533 -11.994 -7.266 1.00 90.81 84 ALA A N 1
ATOM 643 C CA . ALA A 1 84 ? -3.854 -11.840 -8.686 1.00 90.81 84 ALA A CA 1
ATOM 644 C C . ALA A 1 84 ? -2.853 -10.915 -9.402 1.00 90.81 84 ALA A C 1
ATOM 646 O O . ALA A 1 84 ? -2.391 -11.239 -10.491 1.00 90.81 84 ALA A O 1
ATOM 647 N N . VAL A 1 85 ? -2.437 -9.821 -8.754 1.00 88.12 85 VAL A N 1
ATOM 648 C CA . VAL A 1 85 ? -1.403 -8.909 -9.270 1.00 88.12 85 VAL A CA 1
ATOM 649 C C . VAL A 1 85 ? -0.057 -9.614 -9.452 1.00 88.12 85 VAL A C 1
ATOM 651 O O . VAL A 1 85 ? 0.641 -9.370 -10.438 1.00 88.12 85 VAL A O 1
ATOM 654 N N . LEU A 1 86 ? 0.325 -10.486 -8.517 1.00 84.00 86 LEU A N 1
ATOM 655 C CA . LEU A 1 86 ? 1.536 -11.296 -8.648 1.00 84.00 86 LEU A CA 1
ATOM 656 C C . LEU A 1 86 ? 1.455 -12.271 -9.821 1.00 84.00 86 LEU A C 1
ATOM 658 O O . LEU A 1 86 ? 2.394 -12.345 -10.612 1.00 84.00 86 LEU A O 1
ATOM 662 N N . ASP A 1 87 ? 0.349 -13.005 -9.913 1.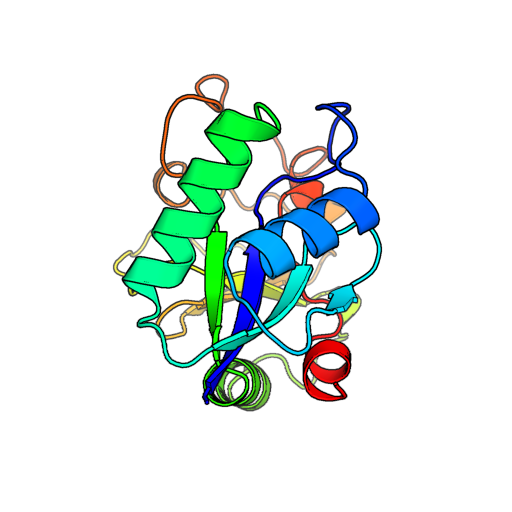00 86.56 87 ASP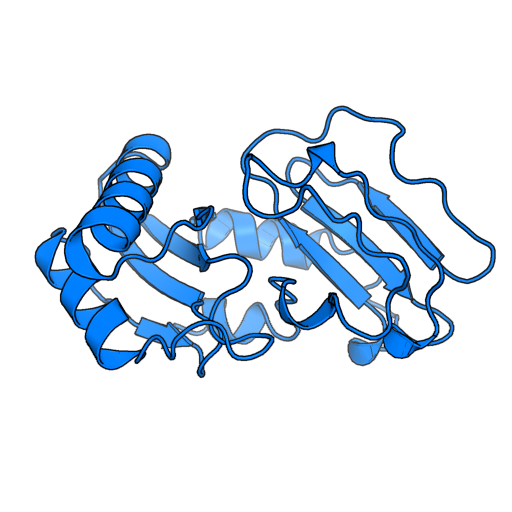 A N 1
ATOM 663 C CA . ASP A 1 87 ? 0.147 -14.040 -10.926 1.00 86.56 87 ASP A CA 1
ATOM 664 C C . ASP A 1 87 ? 0.044 -13.425 -12.337 1.00 86.56 87 ASP A C 1
ATOM 666 O O . ASP A 1 87 ? 0.493 -14.027 -13.310 1.00 86.56 87 ASP A O 1
ATOM 670 N N . ALA A 1 88 ? -0.480 -12.200 -12.447 1.00 88.69 88 ALA A N 1
ATOM 671 C CA . ALA A 1 88 ? -0.603 -11.455 -13.699 1.00 88.69 88 ALA A CA 1
ATOM 672 C C . ALA A 1 88 ? 0.673 -10.696 -14.115 1.00 88.69 88 ALA A C 1
ATOM 674 O O . ALA A 1 88 ? 0.669 -10.036 -15.155 1.00 88.69 88 ALA A O 1
ATOM 675 N N . ASN A 1 89 ? 1.763 -10.759 -13.337 1.00 85.38 89 ASN A N 1
ATOM 676 C CA . ASN A 1 89 ? 2.985 -10.014 -13.641 1.00 85.38 89 ASN A CA 1
ATOM 677 C C . ASN A 1 89 ? 3.604 -10.463 -14.986 1.00 85.38 89 ASN A C 1
ATOM 679 O O . ASN A 1 89 ? 4.147 -11.569 -15.072 1.00 85.38 89 ASN A O 1
ATOM 683 N N . PRO A 1 90 ? 3.628 -9.595 -16.018 1.00 85.94 90 PRO A N 1
ATOM 684 C CA . PRO A 1 90 ? 4.102 -9.955 -17.356 1.00 85.94 90 PRO A CA 1
ATOM 685 C C . PRO A 1 90 ? 5.630 -10.053 -17.452 1.00 85.94 90 PRO A C 1
ATOM 687 O O . PRO A 1 90 ? 6.162 -10.455 -18.484 1.00 85.94 90 PRO A O 1
ATOM 690 N N . PHE A 1 91 ? 6.349 -9.674 -16.393 1.00 82.69 91 PHE A N 1
ATOM 691 C CA . PHE A 1 91 ? 7.809 -9.676 -16.329 1.00 82.69 91 PHE A CA 1
ATOM 692 C C . PHE A 1 91 ? 8.340 -10.774 -15.397 1.00 82.69 91 PHE A C 1
ATOM 694 O O . PHE A 1 91 ? 9.396 -10.615 -14.785 1.00 82.69 91 PHE A O 1
ATOM 701 N N . SER A 1 92 ? 7.609 -11.885 -15.272 1.00 69.50 92 SER A N 1
ATOM 702 C CA . SER A 1 92 ? 7.928 -13.009 -14.378 1.00 69.50 92 SER A CA 1
ATOM 703 C C . SER A 1 92 ? 9.281 -13.678 -14.660 1.00 69.50 92 SER A C 1
ATOM 705 O O . SER A 1 92 ? 9.870 -14.264 -13.756 1.00 69.50 92 SER A O 1
ATOM 707 N N . THR A 1 93 ? 9.809 -13.549 -15.881 1.00 66.00 93 THR A N 1
ATOM 708 C CA . THR A 1 93 ? 11.129 -14.064 -16.287 1.00 66.00 93 THR A CA 1
ATOM 709 C C . THR A 1 93 ? 12.261 -13.042 -16.143 1.00 66.00 93 THR A C 1
ATOM 711 O O . THR A 1 93 ? 13.429 -13.388 -16.321 1.00 66.00 93 THR A O 1
ATOM 714 N N . SER A 1 94 ? 11.948 -11.777 -15.850 1.00 61.81 94 SER A N 1
ATOM 715 C CA . SER A 1 94 ? 12.946 -10.724 -15.651 1.00 61.81 94 SER A CA 1
ATOM 716 C C . SER A 1 94 ? 13.557 -10.805 -14.253 1.00 61.81 94 SER A C 1
ATOM 718 O O . SER A 1 94 ? 12.935 -11.267 -13.296 1.00 61.81 94 SER A O 1
ATOM 720 N N . LYS A 1 95 ? 14.783 -10.295 -14.094 1.00 63.50 95 LYS A N 1
ATOM 721 C CA . LYS A 1 95 ? 15.408 -10.176 -12.771 1.00 63.50 95 LYS A CA 1
ATOM 722 C C . LYS A 1 95 ? 14.523 -9.279 -11.893 1.00 63.50 95 LYS A C 1
ATOM 724 O O . LYS A 1 95 ? 14.332 -8.113 -12.228 1.00 63.50 95 LYS A O 1
ATOM 729 N N . LEU A 1 96 ? 14.008 -9.806 -10.775 1.00 60.50 96 LEU A N 1
ATOM 730 C CA . LEU A 1 96 ? 13.030 -9.117 -9.909 1.00 60.50 96 LEU A CA 1
ATOM 731 C C . LEU A 1 96 ? 13.466 -7.703 -9.491 1.00 60.50 96 LEU A C 1
ATOM 733 O O . LEU A 1 96 ? 12.640 -6.804 -9.397 1.00 60.50 96 LEU A O 1
ATOM 737 N N . SER A 1 97 ? 14.771 -7.473 -9.320 1.00 64.19 97 SER A N 1
ATOM 738 C CA . SER A 1 97 ? 15.343 -6.157 -8.996 1.00 64.19 97 SER A CA 1
ATOM 739 C C . SER A 1 97 ? 15.123 -5.081 -10.073 1.00 64.19 97 SER A C 1
ATOM 741 O O . SER A 1 97 ? 15.391 -3.908 -9.825 1.00 64.19 97 SER A O 1
ATOM 743 N N . GLY A 1 98 ? 14.702 -5.470 -11.277 1.00 72.44 98 GLY A N 1
ATOM 744 C CA . GLY A 1 98 ? 14.392 -4.576 -12.389 1.00 72.44 98 GLY A CA 1
ATOM 745 C C . GLY A 1 98 ? 12.899 -4.319 -12.582 1.00 72.44 98 GLY A C 1
ATOM 746 O O . GLY A 1 98 ? 12.557 -3.564 -13.481 1.00 72.44 98 GLY A O 1
ATOM 747 N N . VAL A 1 99 ? 12.005 -4.920 -11.792 1.00 77.19 99 VAL A N 1
ATOM 748 C CA . VAL A 1 99 ? 10.551 -4.783 -11.979 1.00 77.19 99 VAL A CA 1
ATOM 749 C C . VAL A 1 99 ? 9.932 -4.053 -10.792 1.00 77.19 99 VAL A C 1
ATOM 751 O O . VAL A 1 99 ? 10.153 -4.420 -9.641 1.00 77.19 99 VAL A O 1
ATOM 754 N N . GLY A 1 100 ? 9.141 -3.020 -11.074 1.00 78.75 100 GLY A N 1
ATOM 755 C CA . GLY A 1 100 ? 8.316 -2.331 -10.088 1.00 78.75 100 GLY A CA 1
ATOM 756 C C . GLY A 1 100 ? 6.830 -2.462 -10.385 1.00 78.75 100 GLY A C 1
ATOM 757 O O . GLY A 1 100 ? 6.424 -2.473 -11.545 1.00 78.75 100 GLY A O 1
ATOM 758 N N . VAL A 1 101 ? 6.027 -2.541 -9.323 1.00 81.56 101 VAL A N 1
ATOM 759 C CA . VAL A 1 101 ? 4.561 -2.540 -9.389 1.00 81.56 101 VAL A CA 1
ATOM 760 C C . VAL A 1 101 ? 4.046 -1.315 -8.647 1.00 81.56 101 VAL A C 1
ATOM 762 O O . VAL A 1 101 ? 4.453 -1.053 -7.518 1.00 81.56 101 VAL A O 1
ATOM 765 N N . PHE A 1 102 ? 3.166 -0.554 -9.287 1.00 80.12 102 PHE A N 1
ATOM 766 C CA . PHE A 1 102 ? 2.639 0.700 -8.766 1.00 80.12 102 PHE A CA 1
ATOM 767 C C . PHE A 1 102 ? 1.145 0.575 -8.571 1.00 80.12 102 PHE A C 1
ATOM 769 O O . PHE A 1 102 ? 0.404 0.531 -9.546 1.00 80.12 102 PHE A O 1
ATOM 776 N N . PHE A 1 103 ? 0.699 0.571 -7.324 1.00 84.50 103 PHE A N 1
ATOM 777 C CA . PHE A 1 103 ? -0.716 0.454 -7.006 1.00 84.50 103 PHE A CA 1
ATOM 778 C C . PHE A 1 103 ? -1.416 1.816 -7.050 1.00 84.50 103 PHE A C 1
ATOM 780 O O . PHE A 1 103 ? -0.833 2.838 -6.678 1.00 84.50 103 PHE A O 1
ATOM 787 N N . GLN A 1 104 ? -2.669 1.815 -7.497 1.00 83.19 104 GLN A N 1
ATOM 788 C CA . GLN A 1 104 ? -3.589 2.951 -7.544 1.00 83.19 104 GLN A CA 1
ATOM 789 C C . GLN A 1 104 ? -4.847 2.657 -6.722 1.00 83.19 104 GLN A C 1
ATOM 791 O O . GLN A 1 104 ? -5.237 1.498 -6.543 1.00 83.19 104 GLN A O 1
ATOM 796 N N . THR A 1 105 ? -5.481 3.711 -6.213 1.00 83.62 105 THR A N 1
ATOM 797 C CA . THR A 1 105 ? -6.763 3.623 -5.497 1.00 83.62 105 THR A CA 1
ATOM 798 C C . THR A 1 105 ? -7.963 3.510 -6.436 1.00 83.62 105 THR A C 1
ATOM 800 O O . THR A 1 105 ? -9.011 3.024 -6.026 1.00 83.62 105 THR A O 1
ATOM 803 N N . SER A 1 106 ? -7.811 3.922 -7.695 1.00 81.38 106 SER A N 1
ATOM 804 C CA . SER A 1 106 ? -8.851 3.870 -8.729 1.00 81.38 106 SER A CA 1
ATOM 805 C C . SER A 1 106 ? -8.350 3.122 -9.969 1.00 81.38 106 SER A C 1
ATOM 807 O O . SER A 1 106 ? -7.131 3.025 -10.152 1.00 81.38 106 SER A O 1
ATOM 809 N N . PRO A 1 107 ? -9.254 2.600 -10.822 1.00 82.19 107 PRO A N 1
ATOM 810 C CA . PRO A 1 107 ? -8.876 2.009 -12.099 1.00 82.19 107 PRO A CA 1
ATOM 811 C C . PRO A 1 107 ? -8.009 2.951 -12.929 1.00 82.19 107 PRO A C 1
ATOM 813 O O . PRO A 1 107 ? -8.250 4.161 -12.983 1.00 82.19 107 PRO A O 1
ATOM 816 N N . ILE A 1 108 ? -6.996 2.388 -13.579 1.00 74.50 108 ILE A N 1
ATOM 817 C CA . ILE A 1 108 ? -6.092 3.165 -14.421 1.00 74.50 108 ILE A CA 1
ATOM 818 C C . ILE A 1 108 ? -6.802 3.467 -15.738 1.00 74.50 108 ILE A C 1
ATOM 820 O O . ILE A 1 108 ? -6.915 2.630 -16.628 1.00 74.50 108 ILE A O 1
ATOM 824 N N . ASN A 1 109 ? -7.268 4.703 -15.858 1.00 66.75 109 ASN A N 1
ATOM 825 C CA . ASN A 1 109 ? -7.671 5.317 -17.112 1.00 66.75 109 ASN A CA 1
ATOM 826 C C . ASN A 1 109 ? -6.611 6.362 -17.449 1.00 66.75 109 ASN A C 1
ATOM 828 O O . ASN A 1 109 ? -6.767 7.503 -17.026 1.00 66.75 109 ASN A O 1
ATOM 832 N N . ASP A 1 110 ? -5.526 5.985 -18.138 1.00 59.75 110 ASP A N 1
ATOM 833 C CA . ASP A 1 110 ? -4.810 6.956 -18.972 1.00 59.75 110 ASP A CA 1
ATOM 834 C C . ASP A 1 110 ? -3.690 6.372 -19.858 1.00 59.75 110 ASP A C 1
ATOM 836 O O . ASP A 1 110 ? -2.978 5.437 -19.494 1.00 59.75 110 ASP A O 1
ATOM 840 N N . ARG A 1 111 ? -3.442 7.068 -20.974 1.00 55.34 111 ARG A N 1
ATOM 841 C CA . ARG A 1 111 ? -2.290 6.968 -21.896 1.00 55.34 111 ARG A CA 1
ATOM 842 C C . ARG A 1 111 ? -1.023 7.638 -21.334 1.00 55.34 111 ARG A C 1
ATOM 844 O O . ARG A 1 111 ? -0.124 8.029 -22.072 1.00 55.34 111 ARG A O 1
ATOM 851 N N . LEU A 1 112 ? -0.969 7.830 -20.022 1.00 56.16 112 LEU A N 1
ATOM 852 C CA . LEU A 1 112 ? 0.005 8.678 -19.342 1.00 56.16 112 LEU A CA 1
ATOM 853 C C . LEU A 1 112 ? 1.418 8.094 -19.269 1.00 56.16 112 LEU A C 1
ATOM 855 O O . LEU A 1 112 ? 2.395 8.823 -19.084 1.00 56.16 112 LEU A O 1
ATOM 859 N N . PHE A 1 113 ? 1.531 6.781 -19.408 1.00 63.03 113 PHE A N 1
ATOM 860 C CA . PHE A 1 113 ? 2.806 6.096 -19.423 1.00 63.03 113 PHE A CA 1
ATOM 861 C C . PHE A 1 113 ? 3.290 5.976 -20.856 1.00 63.03 113 PHE A C 1
ATOM 863 O O . PHE A 1 113 ? 2.760 5.190 -21.635 1.00 63.03 113 PHE A O 1
ATOM 870 N N . HIS A 1 114 ? 4.317 6.748 -21.188 1.00 64.62 114 HIS A N 1
ATOM 871 C CA . HIS A 1 114 ? 5.002 6.625 -22.463 1.00 64.62 114 HIS A CA 1
ATOM 872 C C . HIS A 1 114 ? 6.199 5.697 -22.246 1.00 64.62 114 HIS A C 1
ATOM 874 O O . HIS A 1 114 ? 7.123 6.082 -21.521 1.00 64.62 114 HIS A O 1
ATOM 880 N N . PRO A 1 115 ? 6.186 4.472 -22.807 1.00 66.00 115 PRO A N 1
ATOM 881 C CA . PRO A 1 115 ? 7.349 3.601 -22.763 1.00 66.00 115 PRO A CA 1
ATOM 882 C C . PRO A 1 115 ? 8.551 4.328 -23.364 1.00 66.00 115 PRO A C 1
ATOM 884 O O . PRO A 1 115 ? 8.413 5.092 -24.320 1.00 66.00 115 PRO A O 1
ATOM 887 N N . SER A 1 116 ? 9.731 4.077 -22.814 1.00 68.62 116 SER A N 1
ATOM 888 C CA . SER A 1 116 ? 10.983 4.546 -23.403 1.00 68.62 116 SER A CA 1
ATOM 889 C C . SER A 1 116 ? 11.771 3.350 -23.945 1.00 68.62 116 SER A C 1
ATOM 891 O O . SER A 1 116 ? 11.369 2.197 -23.786 1.00 68.62 116 SER A O 1
ATOM 893 N N . SER A 1 117 ? 12.930 3.594 -24.557 1.00 70.44 117 SER A N 1
ATOM 894 C CA . SER A 1 117 ? 13.841 2.512 -24.942 1.00 70.44 117 SER A CA 1
ATOM 895 C C . SER A 1 117 ? 14.346 1.683 -23.748 1.00 70.44 117 SER A C 1
ATOM 897 O O . SER A 1 117 ? 14.759 0.539 -23.936 1.00 70.44 117 SER A O 1
ATOM 899 N N . THR A 1 118 ? 14.333 2.232 -22.526 1.00 77.50 118 THR A N 1
ATOM 900 C CA . THR A 1 118 ? 14.881 1.589 -21.316 1.00 77.50 118 THR A CA 1
ATOM 901 C C . THR A 1 118 ? 13.825 1.083 -20.335 1.00 77.50 118 THR A C 1
ATOM 903 O O . THR A 1 118 ? 14.175 0.331 -19.421 1.00 77.50 118 THR A O 1
ATOM 906 N N . GLU A 1 119 ? 12.551 1.431 -20.528 1.00 83.56 119 GLU A N 1
ATOM 907 C CA . GLU A 1 119 ? 11.444 0.974 -19.685 1.00 83.56 119 GLU A CA 1
ATOM 908 C C . GLU A 1 119 ? 10.333 0.319 -20.505 1.00 83.56 119 GLU A C 1
ATOM 910 O O . GLU A 1 119 ? 9.795 0.912 -21.438 1.00 83.56 119 GLU A O 1
ATOM 915 N N . GLU A 1 120 ? 9.930 -0.885 -20.102 1.00 85.44 120 GLU A N 1
ATOM 916 C CA . GLU A 1 120 ? 8.678 -1.479 -20.566 1.00 85.44 120 GLU A CA 1
ATOM 917 C C . GLU A 1 120 ? 7.582 -1.280 -19.533 1.00 85.44 120 GLU A C 1
ATOM 919 O O . GLU A 1 120 ? 7.794 -1.514 -18.346 1.00 85.44 120 GLU A O 1
ATOM 924 N N . ILE A 1 121 ? 6.399 -0.883 -19.996 1.00 84.19 121 ILE A N 1
ATOM 925 C CA . ILE A 1 121 ? 5.255 -0.599 -19.134 1.00 84.19 121 ILE A CA 1
ATOM 926 C C . ILE A 1 121 ? 4.089 -1.490 -19.553 1.00 84.19 121 ILE A C 1
ATOM 928 O O . ILE A 1 121 ? 3.837 -1.683 -20.748 1.00 84.19 121 ILE A O 1
ATOM 932 N N . ARG A 1 122 ? 3.399 -2.069 -18.571 1.00 86.50 122 ARG A N 1
ATOM 933 C CA . ARG A 1 122 ? 2.157 -2.828 -18.754 1.00 86.50 122 ARG A CA 1
ATOM 934 C C . ARG A 1 122 ? 1.151 -2.373 -17.708 1.00 86.50 122 ARG A C 1
ATOM 936 O O . ARG A 1 122 ? 1.499 -2.210 -16.542 1.00 86.50 122 ARG A O 1
ATOM 943 N N . MET A 1 123 ? -0.082 -2.143 -18.139 1.00 85.50 123 MET A N 1
ATOM 944 C CA . MET A 1 123 ? -1.171 -1.725 -17.261 1.00 85.50 123 MET A CA 1
ATOM 945 C C . MET A 1 123 ? -1.958 -2.955 -16.813 1.00 85.50 123 MET A C 1
ATOM 947 O O . MET A 1 123 ? -2.291 -3.801 -17.642 1.00 85.50 123 MET A O 1
ATOM 951 N N . GLY A 1 124 ? -2.215 -3.043 -15.514 1.00 87.31 124 GLY A N 1
ATOM 952 C CA . GLY A 1 124 ? -3.250 -3.882 -14.926 1.00 87.31 124 GLY A CA 1
ATOM 953 C C . GLY A 1 124 ? -4.511 -3.062 -14.651 1.00 87.31 124 GLY A C 1
ATOM 954 O O . GLY A 1 124 ? -4.700 -1.984 -15.217 1.00 87.31 124 GLY A O 1
ATOM 955 N N . GLU A 1 125 ? -5.375 -3.558 -13.770 1.00 88.12 125 GLU A N 1
ATOM 956 C CA . GLU A 1 125 ? -6.659 -2.901 -13.486 1.00 88.12 125 GLU A CA 1
ATOM 957 C C . GLU A 1 125 ? -6.463 -1.658 -12.613 1.00 88.12 125 GLU A C 1
ATOM 959 O O . GLU A 1 125 ? -6.881 -0.549 -12.958 1.00 88.12 125 GLU A O 1
ATOM 964 N N . ARG A 1 126 ? -5.778 -1.841 -11.479 1.00 88.25 126 ARG A N 1
ATOM 965 C CA . ARG A 1 126 ? -5.454 -0.778 -10.520 1.00 88.25 126 ARG A CA 1
ATOM 966 C C . ARG A 1 126 ? -3.953 -0.750 -10.221 1.00 88.25 126 ARG A C 1
ATOM 968 O O . ARG A 1 126 ? -3.533 -0.211 -9.198 1.00 88.25 126 ARG A O 1
ATOM 975 N N . GLU A 1 127 ? -3.125 -1.328 -11.081 1.00 87.06 127 GLU A N 1
ATOM 976 C CA . GLU A 1 127 ? -1.677 -1.369 -10.927 1.00 87.06 127 GLU A CA 1
ATOM 977 C C . GLU A 1 127 ? -0.945 -1.203 -12.255 1.00 87.06 127 GLU A C 1
ATOM 979 O O . GLU A 1 127 ? -1.457 -1.543 -13.316 1.00 87.06 127 GLU A O 1
ATOM 984 N N . VAL A 1 128 ? 0.273 -0.673 -12.199 1.00 85.31 128 VAL A N 1
ATOM 985 C CA . VAL A 1 128 ? 1.157 -0.556 -13.363 1.00 85.31 128 VAL A CA 1
ATOM 986 C C . VAL A 1 128 ? 2.419 -1.351 -13.098 1.00 85.31 128 VAL A C 1
ATOM 988 O O . VAL A 1 128 ? 3.075 -1.150 -12.076 1.00 85.31 128 VAL A O 1
ATOM 991 N N . TYR A 1 129 ? 2.777 -2.222 -14.032 1.00 84.50 129 TYR A N 1
ATOM 992 C CA . TYR A 1 129 ? 4.042 -2.940 -14.039 1.00 84.50 129 TYR A CA 1
ATOM 993 C C . TYR A 1 129 ? 5.046 -2.159 -14.878 1.00 84.50 129 TYR A C 1
ATOM 995 O O . TYR A 1 129 ? 4.761 -1.809 -16.026 1.00 84.50 129 TYR A O 1
ATOM 1003 N N . ILE A 1 130 ? 6.232 -1.917 -14.328 1.00 84.19 130 ILE A N 1
ATOM 1004 C CA . ILE A 1 130 ? 7.329 -1.255 -15.034 1.00 84.19 130 ILE A CA 1
ATOM 1005 C C . ILE A 1 130 ? 8.580 -2.109 -14.924 1.00 84.19 130 ILE A C 1
ATOM 1007 O O . ILE A 1 130 ? 9.065 -2.376 -13.827 1.00 84.19 130 ILE A O 1
ATOM 1011 N N . HIS A 1 131 ? 9.118 -2.515 -16.067 1.00 85.19 131 HIS A N 1
ATOM 1012 C CA . HIS A 1 131 ? 10.404 -3.184 -16.166 1.00 85.19 131 HIS A CA 1
ATOM 1013 C C . HIS A 1 131 ? 11.484 -2.175 -16.567 1.00 85.19 131 HIS A C 1
ATOM 1015 O O . HIS A 1 131 ? 11.526 -1.692 -17.698 1.00 85.19 131 HIS A O 1
ATOM 1021 N N . PHE A 1 132 ? 12.374 -1.880 -15.625 1.00 81.75 132 PHE A N 1
ATOM 1022 C CA . PHE A 1 132 ? 13.534 -1.008 -15.759 1.00 81.75 132 PHE A CA 1
ATOM 1023 C C . PHE A 1 132 ? 14.743 -1.803 -16.263 1.00 81.75 132 PHE A C 1
ATOM 1025 O O . PHE A 1 132 ? 15.566 -2.274 -15.473 1.00 81.75 132 PHE A O 1
ATOM 1032 N N . LYS A 1 133 ? 14.884 -1.933 -17.586 1.00 81.31 133 LYS A N 1
ATOM 1033 C CA . LYS A 1 133 ? 15.954 -2.736 -18.213 1.00 81.31 133 LYS A CA 1
ATOM 1034 C C . LYS A 1 133 ? 17.354 -2.252 -17.840 1.00 81.31 133 LYS A C 1
ATOM 1036 O O . LYS A 1 133 ? 18.257 -3.056 -17.645 1.00 81.31 133 LYS A O 1
ATOM 1041 N N . ALA A 1 134 ? 17.521 -0.935 -17.721 1.00 80.00 134 ALA A N 1
ATOM 1042 C CA . ALA A 1 134 ? 18.780 -0.295 -17.340 1.00 80.00 134 ALA A CA 1
ATOM 1043 C C . ALA A 1 134 ? 18.942 -0.118 -15.813 1.00 80.00 134 ALA A C 1
ATOM 1045 O O . ALA A 1 134 ? 19.893 0.521 -15.358 1.00 80.00 134 ALA A O 1
ATOM 1046 N N . GLY A 1 135 ? 18.016 -0.668 -15.019 1.00 76.81 135 GLY A N 1
ATOM 1047 C CA . GLY A 1 135 ? 17.919 -0.449 -13.579 1.00 76.81 135 GLY A CA 1
ATOM 1048 C C . GLY A 1 135 ? 17.106 0.798 -13.216 1.00 76.81 135 GLY A C 1
ATOM 1049 O O . GLY A 1 135 ? 17.108 1.808 -13.910 1.00 76.81 135 GLY A O 1
ATOM 1050 N N . MET A 1 136 ? 16.403 0.738 -12.086 1.00 72.69 136 MET A N 1
ATOM 1051 C CA . MET A 1 136 ? 15.478 1.797 -11.657 1.00 72.69 136 MET A CA 1
ATOM 1052 C C . MET A 1 136 ? 16.173 3.145 -11.400 1.00 72.69 136 MET A C 1
ATOM 1054 O O . MET A 1 136 ? 15.646 4.199 -11.747 1.00 72.69 136 MET A O 1
ATOM 1058 N N . ALA A 1 137 ? 17.389 3.118 -10.845 1.00 72.88 137 ALA A N 1
ATOM 1059 C CA . ALA A 1 137 ? 18.153 4.322 -10.510 1.00 72.88 137 ALA A CA 1
ATOM 1060 C C . ALA A 1 137 ? 18.603 5.135 -11.739 1.00 72.88 137 ALA A C 1
ATOM 1062 O O . ALA A 1 137 ? 18.874 6.331 -11.621 1.00 72.88 137 ALA A O 1
ATOM 1063 N N . SER A 1 138 ? 18.698 4.498 -12.909 1.00 73.19 138 SER A N 1
ATOM 1064 C CA . SER A 1 138 ? 19.102 5.139 -14.164 1.00 73.19 138 SER A CA 1
ATOM 1065 C C . SER A 1 138 ? 17.907 5.572 -15.020 1.00 73.19 138 SER A C 1
ATOM 1067 O O . SER A 1 138 ? 18.100 6.235 -16.043 1.00 73.19 138 SER A O 1
ATOM 1069 N N . SER A 1 139 ? 16.682 5.233 -14.594 1.00 75.12 139 SER A N 1
ATOM 1070 C CA . SER A 1 139 ? 15.465 5.526 -15.340 1.00 75.12 139 SER A CA 1
ATOM 1071 C C . SER A 1 139 ? 15.277 7.026 -15.560 1.00 75.12 139 SER A C 1
ATOM 1073 O O . SER A 1 139 ? 15.577 7.854 -14.695 1.00 75.12 139 SER A O 1
ATOM 1075 N N . LYS A 1 140 ? 14.752 7.384 -16.734 1.00 73.56 140 LYS A N 1
ATOM 1076 C CA . LYS A 1 140 ? 14.321 8.755 -17.061 1.00 73.56 140 LYS A CA 1
ATOM 1077 C C . LYS A 1 140 ? 12.801 8.875 -17.150 1.00 73.56 140 LYS A C 1
ATOM 1079 O O . LYS A 1 140 ? 12.306 9.934 -17.544 1.00 73.56 140 LYS A O 1
ATOM 1084 N N . LEU A 1 141 ? 12.072 7.813 -16.798 1.00 72.69 141 LEU A N 1
ATOM 1085 C CA . LEU A 1 141 ? 10.620 7.793 -16.851 1.00 72.69 141 LEU A CA 1
ATOM 1086 C C . LEU A 1 141 ? 10.055 8.908 -15.965 1.00 72.69 141 LEU A C 1
ATOM 1088 O O . LEU A 1 141 ? 10.365 9.005 -14.777 1.00 72.69 141 LEU A O 1
ATOM 1092 N N . LYS A 1 142 ? 9.217 9.760 -16.556 1.00 68.38 142 LYS A N 1
ATOM 1093 C CA . LYS A 1 142 ? 8.458 10.765 -15.815 1.00 68.38 142 LYS A CA 1
ATOM 1094 C C . LYS A 1 142 ? 7.103 10.174 -15.476 1.00 68.38 142 LYS A C 1
ATOM 1096 O O . LYS A 1 142 ? 6.322 9.870 -16.373 1.00 68.38 142 LYS A O 1
ATOM 1101 N N . LEU A 1 143 ? 6.842 10.010 -14.185 1.00 65.50 143 LEU A N 1
ATOM 1102 C CA . LEU A 1 143 ? 5.532 9.587 -13.719 1.00 65.50 143 LEU A CA 1
ATOM 1103 C C . LEU A 1 143 ? 4.582 10.793 -13.722 1.00 65.50 143 LEU A C 1
ATOM 1105 O O . LEU A 1 143 ? 4.990 11.887 -13.323 1.00 65.50 143 LEU A O 1
ATOM 1109 N N . PRO A 1 144 ? 3.332 10.618 -14.158 1.00 58.38 144 PRO A N 1
ATOM 1110 C CA . PRO A 1 144 ? 2.328 11.673 -14.147 1.00 58.38 144 PRO A CA 1
ATOM 1111 C C . PRO A 1 144 ? 2.115 12.244 -12.755 1.00 58.38 144 PRO A C 1
ATOM 1113 O O . PRO A 1 144 ? 1.952 11.496 -11.793 1.00 58.38 144 PRO A O 1
ATOM 1116 N N . THR A 1 145 ? 1.995 13.565 -12.659 1.00 52.19 145 THR A N 1
ATOM 1117 C CA . THR A 1 145 ? 1.603 14.264 -11.426 1.00 52.19 145 THR A CA 1
ATOM 1118 C C . THR A 1 145 ? 0.209 13.861 -10.936 1.00 52.19 145 THR A C 1
ATOM 1120 O O . THR A 1 145 ? -0.046 13.903 -9.743 1.00 52.19 145 THR A O 1
ATOM 1123 N N . ARG A 1 146 ? -0.674 13.381 -11.823 1.00 49.09 146 ARG A N 1
ATOM 1124 C CA . ARG A 1 146 ? -2.033 12.922 -11.482 1.00 49.09 146 ARG A CA 1
ATOM 1125 C C . ARG A 1 146 ? -2.102 11.545 -10.807 1.00 49.09 146 ARG A C 1
ATOM 1127 O O . ARG A 1 146 ? -3.157 11.181 -10.311 1.00 49.09 146 ARG A O 1
ATOM 1134 N N . MET A 1 147 ? -0.990 10.801 -10.756 1.00 50.47 147 MET A N 1
ATOM 1135 C CA . MET A 1 147 ? -0.861 9.616 -9.888 1.00 50.47 147 MET A CA 1
ATOM 1136 C C . MET A 1 147 ? -0.721 9.981 -8.400 1.00 50.47 147 MET A C 1
ATOM 1138 O O . MET A 1 147 ? -0.615 9.089 -7.562 1.00 50.47 147 MET A O 1
ATOM 1142 N N . TRP A 1 148 ? -0.667 11.277 -8.089 1.00 51.81 148 TRP A N 1
ATOM 1143 C CA . TRP A 1 148 ? -0.443 11.825 -6.762 1.00 51.81 148 TRP A CA 1
ATOM 1144 C C . TRP A 1 148 ? -1.648 12.695 -6.403 1.00 51.81 148 TRP A C 1
ATOM 1146 O O . TRP A 1 148 ? -1.864 13.732 -7.032 1.00 51.81 148 TRP A O 1
ATOM 1156 N N . ASN A 1 149 ? -2.452 12.295 -5.415 1.00 39.59 149 ASN A N 1
ATOM 1157 C CA . ASN A 1 149 ? -3.546 13.143 -4.947 1.00 39.59 149 ASN A CA 1
ATOM 1158 C C . ASN A 1 149 ? -3.039 14.143 -3.883 1.00 39.59 149 ASN A C 1
ATOM 1160 O O . ASN A 1 149 ? -2.793 13.786 -2.739 1.00 39.59 149 ASN A O 1
ATOM 1164 N N . HIS A 1 150 ? -2.930 15.400 -4.328 1.00 41.81 150 HIS A N 1
ATOM 1165 C CA . HIS A 1 150 ? -2.943 16.689 -3.614 1.00 41.81 150 HIS A CA 1
ATOM 1166 C C . HIS A 1 150 ? -1.746 17.236 -2.787 1.00 41.81 150 HIS A C 1
ATOM 1168 O O . HIS A 1 150 ? -1.161 16.609 -1.910 1.00 41.81 150 HIS A O 1
ATOM 1174 N N . ALA A 1 151 ? -1.507 18.532 -3.052 1.00 34.19 151 ALA A N 1
ATOM 1175 C CA . ALA A 1 151 ? -0.928 19.620 -2.242 1.00 34.19 151 ALA A CA 1
ATOM 1176 C C . ALA A 1 151 ? 0.532 19.552 -1.751 1.00 34.19 151 ALA A C 1
ATOM 1178 O O . ALA A 1 151 ? 1.162 20.599 -1.653 1.00 34.19 151 ALA A O 1
ATOM 1179 N N . GLN A 1 152 ? 1.115 18.384 -1.478 1.00 35.00 152 GLN A N 1
ATOM 1180 C CA . GLN A 1 152 ? 2.491 18.318 -0.940 1.00 35.00 152 GLN A CA 1
ATOM 1181 C C . GLN A 1 152 ? 3.605 18.378 -2.003 1.00 35.00 152 GLN A C 1
ATOM 1183 O O . GLN A 1 152 ? 4.782 18.453 -1.660 1.00 35.00 152 GLN A O 1
ATOM 1188 N N . TYR A 1 153 ? 3.255 18.356 -3.292 1.00 40.88 153 TYR A N 1
ATOM 1189 C CA . TYR A 1 153 ? 4.203 18.105 -4.386 1.00 40.88 153 TYR A CA 1
ATOM 1190 C C . TYR A 1 153 ? 4.194 19.188 -5.482 1.00 40.88 153 TYR A C 1
ATOM 1192 O O . TYR A 1 153 ? 4.465 18.890 -6.645 1.00 40.88 153 TYR A O 1
ATOM 1200 N N . GLU A 1 154 ? 3.906 20.453 -5.138 1.00 31.25 154 GLU A N 1
ATOM 1201 C CA . GLU A 1 154 ? 3.933 21.584 -6.094 1.00 31.25 154 GLU A CA 1
ATOM 1202 C C . GLU A 1 154 ? 5.321 21.830 -6.719 1.00 31.25 154 GLU A C 1
ATOM 1204 O O . GLU A 1 154 ? 5.446 22.426 -7.790 1.00 31.25 154 GLU A O 1
ATOM 1209 N N . HIS A 1 155 ? 6.386 21.302 -6.116 1.00 33.84 155 HIS A N 1
ATOM 1210 C CA . HIS A 1 155 ? 7.728 21.317 -6.688 1.00 33.84 155 HIS A CA 1
ATOM 1211 C C . HIS A 1 155 ? 8.007 20.001 -7.414 1.00 33.84 155 HIS A C 1
ATOM 1213 O O . HIS A 1 155 ? 8.624 19.087 -6.873 1.00 33.84 155 HIS A O 1
ATOM 1219 N N . GLY A 1 156 ? 7.518 19.909 -8.654 1.00 33.72 156 GLY A N 1
ATOM 1220 C CA . GLY A 1 156 ? 7.642 18.730 -9.510 1.00 33.72 156 GLY A CA 1
ATOM 1221 C C . GLY A 1 156 ? 9.015 18.043 -9.444 1.00 33.72 156 GLY A C 1
ATOM 1222 O O . GLY A 1 156 ? 10.067 18.678 -9.555 1.00 33.72 156 GLY A O 1
ATOM 1223 N N . PHE A 1 157 ? 9.000 16.717 -9.295 1.00 33.34 157 PHE A N 1
ATOM 1224 C CA . PHE A 1 157 ? 10.206 15.892 -9.292 1.00 33.34 157 PHE A CA 1
ATOM 1225 C C . PHE A 1 157 ? 10.958 16.034 -10.622 1.00 33.34 157 PHE A C 1
ATOM 1227 O O . PHE A 1 157 ? 10.503 15.587 -11.675 1.00 33.34 157 PHE A O 1
ATOM 1234 N N . LYS A 1 158 ? 12.146 16.648 -10.576 1.00 30.67 158 LYS A N 1
ATOM 1235 C CA . LYS A 1 158 ? 12.985 16.877 -11.765 1.00 30.67 158 LYS A CA 1
ATOM 1236 C C . LYS A 1 158 ? 13.745 15.635 -12.241 1.00 30.67 158 LYS A C 1
ATOM 1238 O O . LYS A 1 158 ? 14.265 15.647 -13.354 1.00 30.67 158 LYS A O 1
ATOM 1243 N N . SER A 1 159 ? 13.844 14.569 -11.443 1.00 35.38 159 SER A N 1
ATOM 1244 C CA . SER A 1 159 ? 14.585 13.361 -11.827 1.00 35.38 159 SER A CA 1
ATOM 1245 C C . SER A 1 159 ? 14.379 12.203 -10.847 1.00 35.38 159 SER A C 1
ATOM 1247 O O . SER A 1 159 ? 14.270 12.405 -9.638 1.00 35.38 159 SER A O 1
ATOM 1249 N N . CYS A 1 160 ? 14.447 10.986 -11.391 1.00 44.84 160 CYS A N 1
ATOM 1250 C CA . CYS A 1 160 ? 14.420 9.687 -10.721 1.00 44.84 160 CYS A CA 1
ATOM 1251 C C . CYS A 1 160 ? 15.450 9.494 -9.587 1.00 44.84 160 CYS A C 1
ATOM 1253 O O . CYS A 1 160 ? 15.338 8.532 -8.842 1.00 44.84 160 CYS A O 1
ATOM 1255 N N . LYS A 1 161 ? 16.439 10.376 -9.389 1.00 32.50 161 LYS A N 1
ATOM 1256 C CA . LYS A 1 161 ? 17.481 10.174 -8.360 1.00 32.50 161 LYS A CA 1
ATOM 1257 C C . LYS A 1 161 ? 17.005 10.273 -6.900 1.00 32.50 161 LYS A C 1
ATOM 1259 O O . LYS A 1 161 ? 17.703 9.775 -6.028 1.00 32.50 161 LYS A O 1
ATOM 1264 N N . HIS A 1 162 ? 15.845 10.880 -6.629 1.00 33.03 162 HIS A N 1
ATOM 1265 C CA . HIS A 1 162 ? 15.388 11.152 -5.252 1.00 33.03 162 HIS A CA 1
ATOM 1266 C C . HIS A 1 162 ? 13.936 10.723 -4.960 1.00 33.03 162 HIS A C 1
ATOM 1268 O O . HIS A 1 162 ? 13.476 10.876 -3.835 1.00 33.03 162 HIS A O 1
ATOM 1274 N N . GLY A 1 163 ? 13.201 10.198 -5.950 1.00 35.69 163 GLY A N 1
ATOM 1275 C CA . GLY A 1 163 ? 11.746 9.981 -5.852 1.00 35.69 163 GLY A CA 1
ATOM 1276 C C . GLY A 1 163 ? 11.290 8.541 -5.604 1.00 35.69 163 GLY A C 1
ATOM 1277 O O . GLY A 1 163 ? 10.108 8.316 -5.376 1.00 35.69 163 GLY A O 1
ATOM 1278 N N . TRP A 1 164 ? 12.187 7.550 -5.638 1.00 41.00 164 TRP A N 1
ATOM 1279 C CA . TRP A 1 164 ? 11.782 6.135 -5.574 1.00 41.00 164 TRP A CA 1
ATOM 1280 C C . TRP A 1 164 ? 11.537 5.598 -4.166 1.00 41.00 164 TRP A C 1
ATOM 1282 O O . TRP A 1 164 ? 10.869 4.578 -4.036 1.00 41.00 164 TRP A O 1
ATOM 1292 N N . GLY A 1 165 ? 11.997 6.290 -3.114 1.00 37.97 165 GLY A N 1
ATOM 1293 C CA . GLY A 1 165 ? 11.629 5.933 -1.736 1.00 37.97 165 GLY A CA 1
ATOM 1294 C C . GLY A 1 165 ? 10.109 5.919 -1.528 1.00 37.97 165 GLY A C 1
ATOM 1295 O O . GLY A 1 165 ? 9.599 5.220 -0.666 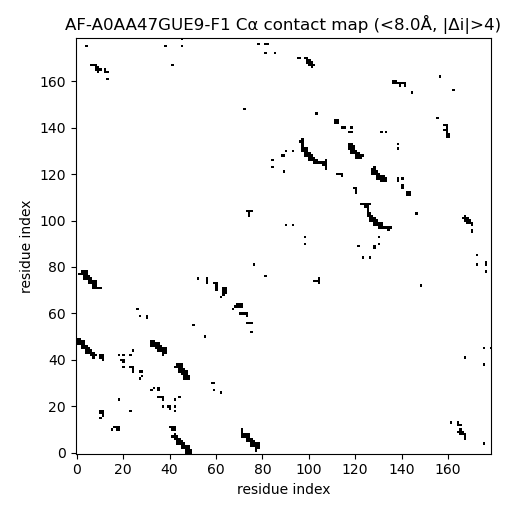1.00 37.97 165 GLY A O 1
ATOM 1296 N N . ILE A 1 166 ? 9.389 6.650 -2.376 1.00 37.84 166 ILE A N 1
ATOM 1297 C CA . ILE A 1 166 ? 7.953 6.878 -2.314 1.00 37.84 166 ILE A CA 1
ATOM 1298 C C . ILE A 1 166 ? 7.132 5.720 -2.904 1.00 37.84 166 ILE A C 1
ATOM 1300 O O . ILE A 1 166 ? 5.916 5.632 -2.702 1.00 37.84 166 ILE A O 1
ATOM 1304 N N . LEU A 1 167 ? 7.773 4.819 -3.646 1.00 41.41 167 LEU A N 1
ATOM 1305 C CA . LEU A 1 167 ? 7.061 3.698 -4.214 1.00 41.41 167 LEU A CA 1
ATOM 1306 C C . LEU A 1 167 ? 6.764 2.656 -3.145 1.00 41.41 167 LEU A C 1
ATOM 1308 O O . LEU A 1 167 ? 7.672 2.119 -2.514 1.00 41.41 167 LEU A O 1
ATOM 1312 N N . ASN A 1 168 ? 5.502 2.239 -3.116 1.00 47.06 168 ASN A N 1
ATOM 1313 C CA . ASN A 1 168 ? 5.093 0.901 -2.705 1.00 47.06 168 ASN A CA 1
ATOM 1314 C C . ASN A 1 168 ? 5.662 -0.132 -3.686 1.00 47.06 168 ASN A C 1
ATOM 1316 O O . ASN A 1 168 ? 4.939 -0.859 -4.363 1.00 47.06 168 ASN A O 1
ATOM 1320 N N . LEU A 1 169 ? 6.989 -0.152 -3.799 1.00 44.62 169 LEU A N 1
ATOM 1321 C CA . LEU A 1 169 ? 7.746 -1.171 -4.468 1.00 44.62 169 LEU A CA 1
ATOM 1322 C C . LEU A 1 169 ? 7.668 -2.361 -3.539 1.00 44.62 169 LEU A C 1
ATOM 1324 O O . LEU A 1 169 ? 8.500 -2.570 -2.654 1.00 44.62 169 LEU A O 1
ATOM 1328 N N . VAL A 1 170 ? 6.612 -3.137 -3.717 1.00 49.66 170 VAL A N 1
ATOM 1329 C CA . VAL A 1 170 ? 6.555 -4.439 -3.102 1.00 49.66 170 VAL A CA 1
ATOM 1330 C C . VAL A 1 170 ? 7.531 -5.301 -3.904 1.00 49.66 170 VAL A C 1
ATOM 1332 O O . VAL A 1 170 ? 7.151 -6.041 -4.800 1.00 49.66 170 VAL A O 1
ATOM 1335 N N . LEU A 1 171 ? 8.828 -5.162 -3.605 1.00 43.81 171 LEU A N 1
ATOM 1336 C CA . LEU A 1 171 ? 9.885 -6.021 -4.146 1.00 43.81 171 LEU A CA 1
ATOM 1337 C C . LEU A 1 171 ? 9.643 -7.490 -3.768 1.00 43.81 171 LEU A C 1
ATOM 1339 O O . LEU A 1 171 ? 10.223 -8.383 -4.375 1.00 43.81 171 LEU A O 1
ATOM 1343 N N . PHE A 1 172 ? 8.781 -7.736 -2.771 1.00 50.44 172 PHE A N 1
ATOM 1344 C CA . PHE A 1 172 ? 8.496 -9.057 -2.222 1.00 50.44 172 PHE A CA 1
ATOM 1345 C C . PHE A 1 172 ? 7.023 -9.226 -1.796 1.00 50.44 172 PHE A C 1
ATOM 1347 O O . PHE A 1 172 ? 6.754 -9.404 -0.605 1.00 50.44 172 PHE A O 1
ATOM 1354 N N . PRO A 1 173 ? 6.036 -9.205 -2.716 1.00 53.94 173 PRO A N 1
ATOM 1355 C CA . PRO A 1 173 ? 4.622 -9.291 -2.328 1.00 53.94 173 PRO A CA 1
ATOM 1356 C C . PRO A 1 173 ? 4.284 -10.663 -1.752 1.00 53.94 173 PRO A C 1
ATOM 1358 O O . PRO A 1 173 ? 3.408 -10.796 -0.905 1.00 53.94 173 PRO A O 1
ATOM 1361 N N . GLN A 1 174 ? 5.082 -11.669 -2.114 1.00 53.47 174 GLN A N 1
ATOM 1362 C CA . GLN A 1 174 ? 5.014 -13.010 -1.550 1.00 53.47 174 GLN A CA 1
ATOM 1363 C C . GLN A 1 174 ? 5.205 -13.039 -0.027 1.00 53.47 174 GLN A C 1
ATOM 1365 O O . GLN A 1 174 ? 4.579 -13.853 0.641 1.00 53.47 174 GLN A O 1
ATOM 1370 N N . ARG A 1 175 ? 6.017 -12.140 0.551 1.00 59.09 175 ARG A N 1
ATOM 1371 C CA . ARG A 1 175 ? 6.244 -12.122 2.004 1.00 59.09 175 ARG A CA 1
ATOM 1372 C C . ARG A 1 175 ? 5.065 -11.511 2.765 1.00 59.09 175 ARG A C 1
ATOM 1374 O O . ARG A 1 175 ? 4.774 -11.959 3.867 1.00 59.09 175 ARG A O 1
ATOM 1381 N N . LEU A 1 176 ? 4.344 -10.571 2.149 1.00 57.06 176 LEU A N 1
ATOM 1382 C CA . LEU A 1 176 ? 3.077 -10.056 2.684 1.00 57.06 176 LEU A CA 1
ATOM 1383 C C . LEU A 1 176 ? 1.969 -11.115 2.628 1.00 57.06 176 LEU A C 1
ATOM 1385 O O . LEU A 1 176 ? 1.162 -11.189 3.542 1.00 57.06 176 LEU A O 1
ATOM 1389 N N . LEU A 1 177 ? 1.967 -11.964 1.593 1.00 58.53 177 LEU A N 1
ATOM 1390 C CA . LEU A 1 177 ? 1.025 -13.085 1.467 1.00 58.53 177 LEU A CA 1
ATOM 1391 C C . LEU A 1 177 ? 1.360 -14.285 2.364 1.00 58.53 177 LEU A C 1
ATOM 1393 O O . LEU A 1 177 ? 0.524 -15.167 2.527 1.00 58.53 177 LEU A O 1
ATOM 1397 N N . SER A 1 178 ? 2.571 -14.343 2.924 1.00 60.94 178 SER A N 1
ATOM 1398 C CA . SER A 1 178 ? 2.969 -15.408 3.856 1.00 60.94 178 SER A CA 1
ATOM 1399 C C . SER A 1 178 ? 2.448 -15.207 5.285 1.00 60.94 178 SER A C 1
ATOM 1401 O O . SER A 1 178 ? 2.707 -16.047 6.148 1.00 60.94 178 SER A O 1
ATOM 1403 N N . TRP A 1 179 ? 1.754 -14.093 5.544 1.00 53.66 179 TRP A N 1
ATOM 1404 C CA . TRP A 1 179 ? 1.175 -13.723 6.837 1.00 53.66 179 TRP A CA 1
ATOM 1405 C C . TRP A 1 179 ? -0.353 -13.779 6.804 1.00 53.66 179 TRP A C 1
ATOM 1407 O O . TRP A 1 179 ? -0.920 -14.263 7.809 1.00 53.66 179 TRP A O 1
#

Nearest PDB structures (foldseek):
  2hiy-assembly1_B  TM=8.622E-01  e=6.440E-08  Streptococcus pneumoniae TIGR4
  2hiy-assembly1_A  TM=8.523E-01  e=3.459E-07  Streptococcus pneumoniae TIGR4
  2hmf-assembly1_A  TM=3.729E-01  e=3.303E-02  Methanocaldococcus jannaschii
  6wue-assembly1_A-2  TM=5.179E-01  e=4.636E-01  Synechocystis sp. PCC 6803
  3k7r-assembly6_L  TM=6.876E-01  e=1.540E+00  Saccharomyces cerevisiae

Secondary structure (DSSP, 8-state):
-EEEEEEETTTT-TTS----HHHHHHHHHHTT-EEEEEETTTTEEEEEESS-HHHHHHHHHHHHHHHH-----EEEEEHHHHHHHHHT-TTTTS-GGGEEEEE-SS----S-----SSEEEEE-SSEEEEEETT-GGG------GGGS-SSTT-S----TTSSGGGS---S-HHHHHT-